Protein AF-A0A533UVE3-F1 (afdb_monomer)

pLDDT: mean 89.9, std 9.67, range [43.91, 98.69]

Sequence (357 aa):
MSWDPSTSTCTVTNLSLTLDNGDSLTVENGVALVIDTGTIDNSGTMNIPGQIHEVSSSITNEALGQMNISPSGVISFEASNLANLGKVNNQGRIDGHSASYSNSGEINIQGATATMGGEVTFTNNAGGVINIDDSGTLFNLGFVINNGIINNHALINNVTDEIDNNSGGTINNSGTIRNFHGLLNNFGTINNEFGGIIDNSGTIHNSGTINNCSGTIDNSGTIDGNPIVNTCNQDTTTTITSSLNPSVFSQLVTFTVTVTNPGGTPTGTVTFNDGGVSIGSGTLDGTGQATLSVSTLSAGTHTITAVYLGDSNFNPSTSPELSQVVLTPSQAVDRLANLAHTLGLKSSELDSAQKLL

Foldseek 3Di:
DDADPVQLEDEDEQDEAEAAAPGEDEQDASHEYEYAEYEYEFLYEYHFNHEYEYAEYEYEQAQNREYEAAQNGEYEYENYEYEYNHEYEDLHEYYYEVYEYEFQYEYEFDVYEHQQDHCYEYEDADNGEYEAPQNGEDEYHEEYEFLYEYEACAYYHAACEEYHQAQNGEYEFLYEYENHQYEYEANHEYEQFANGEYHDPHEYEHQYAYEQQNHYYHYPHYYDHDDYHDEDAAEKAKAKDWPDAAAAQQDKIKIKMAIDDPRAAFWAKKFKDWVNHTPDIFTQDRRRMTMDIDRHDDADWTWIKIWDPGDRNYHIDIYHTDTGGYHYLVRVLVVLVVVCVVVVHDPVVSVVVSVVD

Mean predicted aligned error: 9.32 Å

Secondary structure (DSSP, 8-state):
-EEETTTTEEEESSEEEEE-TT-EEE--TT-EEEE-SEEEEESSEEEESSEEEESSEEEEE-TT-EEEE-TT-EEEEES-EEEESSEEEESSEEEEES-EEEESSEEEE-SSEEEEEEEEEEEE-TT-EEEE-TT-EEEEEEEEEESSEEEESSEEEEESSEEEE-TT-EEEESSEEEEEB-EEEESSEEEE-TT-EEEESSEEEESSEEEESS-EEEESSEEEESPPB----B--EEEEEESSSSEETT--EEEEEEEEBTTB---SEEEEEETTEEEEEEE--TTSEEEEEES-PPSEEEEEEEEE---SSB--EEPPPEEEEEE-HHHHHHHHHHHHHHHT--HHHHHHHHTT-

Structure (mmCIF, N/CA/C/O backbone):
data_AF-A0A533UVE3-F1
#
_entry.id   AF-A0A533UVE3-F1
#
loop_
_atom_site.group_PDB
_atom_site.id
_atom_site.type_symbol
_atom_site.label_atom_id
_atom_site.label_alt_id
_atom_site.label_comp_id
_atom_site.label_asym_id
_atom_site.label_entity_id
_atom_site.label_seq_id
_atom_site.pdbx_PDB_ins_code
_atom_site.Cartn_x
_atom_site.Cartn_y
_atom_site.Cartn_z
_atom_site.occupancy
_atom_site.B_iso_or_equiv
_atom_site.auth_seq_id
_atom_site.auth_comp_id
_atom_site.auth_asym_id
_atom_site.auth_atom_id
_atom_site.pdbx_PDB_model_num
ATOM 1 N N . MET A 1 1 ? 34.837 3.301 -27.947 1.00 80.25 1 MET A N 1
ATOM 2 C CA . MET A 1 1 ? 34.564 4.409 -27.014 1.00 80.25 1 MET A CA 1
ATOM 3 C C . MET A 1 1 ? 35.220 5.665 -27.565 1.00 80.25 1 MET A C 1
ATOM 5 O O . MET A 1 1 ? 36.411 5.623 -27.857 1.00 80.25 1 MET A O 1
ATOM 9 N N . SER A 1 2 ? 34.451 6.731 -27.765 1.00 83.81 2 SER A N 1
ATOM 10 C CA . SER A 1 2 ? 34.919 8.047 -28.212 1.00 83.81 2 SER A CA 1
ATOM 11 C C . SER A 1 2 ? 34.457 9.115 -27.225 1.00 83.81 2 SER A C 1
ATOM 13 O O . SER A 1 2 ? 33.275 9.169 -26.901 1.00 83.81 2 SER A O 1
ATOM 15 N N . TRP A 1 3 ? 35.385 9.948 -26.754 1.00 88.50 3 TRP A N 1
ATOM 16 C CA . TRP A 1 3 ? 35.101 11.056 -25.840 1.00 88.50 3 TRP A CA 1
ATOM 17 C C . TRP A 1 3 ? 35.045 12.380 -26.602 1.00 88.50 3 TRP A C 1
ATOM 19 O O . TRP A 1 3 ? 36.012 12.735 -27.280 1.00 88.50 3 TRP A O 1
ATOM 29 N N . ASP A 1 4 ? 33.945 13.113 -26.452 1.00 87.56 4 ASP A N 1
ATOM 30 C CA . ASP A 1 4 ? 33.809 14.496 -26.896 1.00 87.56 4 ASP A CA 1
ATOM 31 C C . ASP A 1 4 ? 33.865 15.444 -25.682 1.00 87.56 4 ASP A C 1
ATOM 33 O O . ASP A 1 4 ? 32.893 15.557 -24.929 1.00 87.56 4 ASP A O 1
ATOM 37 N N . PRO A 1 5 ? 34.984 16.165 -25.479 1.00 82.44 5 PRO A N 1
ATOM 38 C CA . PRO A 1 5 ? 35.139 17.080 -24.352 1.00 82.44 5 PRO A CA 1
ATOM 39 C C . PRO A 1 5 ? 34.280 18.346 -24.468 1.00 82.44 5 PRO A C 1
ATOM 41 O O . PRO A 1 5 ? 34.130 19.050 -23.475 1.00 82.44 5 PRO A O 1
ATOM 44 N N . SER A 1 6 ? 33.750 18.675 -25.653 1.00 82.06 6 SER A N 1
ATOM 45 C CA . SER A 1 6 ? 32.908 19.866 -25.839 1.00 82.06 6 SER A CA 1
ATOM 46 C C . SER A 1 6 ? 31.482 19.663 -25.326 1.00 82.06 6 SER A C 1
ATOM 48 O O . SER A 1 6 ? 30.830 20.621 -24.912 1.00 82.06 6 SER A O 1
ATOM 50 N N . THR A 1 7 ? 31.032 18.410 -25.311 1.00 83.75 7 THR A N 1
ATOM 51 C CA . THR A 1 7 ? 29.694 17.985 -24.885 1.00 83.75 7 THR A CA 1
ATOM 52 C C . THR A 1 7 ? 29.729 17.074 -23.657 1.00 83.75 7 THR A C 1
ATOM 5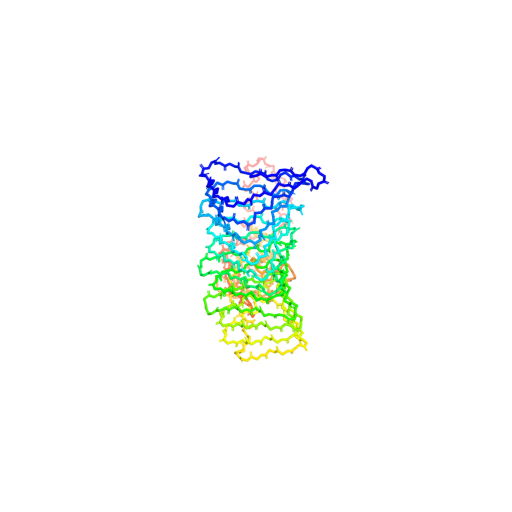4 O O . THR A 1 7 ? 28.686 16.576 -23.243 1.00 83.75 7 THR A O 1
ATOM 57 N N . SER A 1 8 ? 30.913 16.822 -23.087 1.00 86.38 8 SER A N 1
ATOM 58 C CA . SER A 1 8 ? 31.135 15.846 -22.007 1.00 86.38 8 SER A CA 1
ATOM 59 C C . SER A 1 8 ? 30.491 14.482 -22.288 1.00 86.38 8 SER A C 1
ATOM 61 O O . SER A 1 8 ? 29.963 13.821 -21.390 1.00 86.38 8 SER A O 1
ATOM 63 N N . THR A 1 9 ? 30.502 14.076 -23.559 1.00 85.06 9 THR A N 1
ATOM 64 C CA . THR A 1 9 ? 29.796 12.888 -24.034 1.00 85.06 9 THR A CA 1
ATOM 65 C C . THR A 1 9 ? 30.783 11.776 -24.345 1.00 85.06 9 THR A C 1
ATOM 67 O O . THR A 1 9 ? 31.759 11.953 -25.075 1.00 85.06 9 THR A O 1
ATOM 70 N N . CYS A 1 10 ? 30.511 10.600 -23.796 1.00 82.81 10 CYS A N 1
ATOM 71 C CA . CYS A 1 10 ? 31.213 9.369 -24.095 1.00 82.81 10 CYS A CA 1
ATOM 72 C C . CYS A 1 10 ? 30.304 8.484 -24.948 1.00 82.81 10 CYS A C 1
ATOM 74 O O . CYS A 1 10 ? 29.336 7.927 -24.438 1.00 82.81 10 CYS A O 1
ATOM 76 N N . THR A 1 11 ? 30.605 8.343 -26.238 1.00 82.44 11 THR A N 1
ATOM 77 C CA . THR A 1 11 ? 29.848 7.454 -27.129 1.00 82.44 11 THR A CA 1
ATOM 78 C C . THR A 1 11 ? 30.521 6.095 -27.216 1.00 82.44 11 THR A C 1
ATOM 80 O O . THR A 1 11 ? 31.737 5.974 -27.428 1.00 82.44 11 THR A O 1
ATOM 83 N N . VAL A 1 12 ? 29.723 5.043 -27.079 1.00 79.00 12 VAL A N 1
ATOM 84 C CA . VAL A 1 12 ? 30.167 3.667 -27.246 1.00 79.00 12 VAL A CA 1
ATOM 85 C C . VAL A 1 12 ? 29.269 2.953 -28.249 1.00 79.00 12 VAL A C 1
ATOM 87 O O . VAL A 1 12 ? 28.047 3.017 -28.178 1.00 79.00 12 VAL A O 1
ATOM 90 N N . THR A 1 13 ? 29.906 2.264 -29.190 1.00 81.31 13 THR A N 1
ATOM 91 C CA . THR A 1 13 ? 29.265 1.485 -30.254 1.00 81.31 13 THR A CA 1
ATOM 92 C C . THR A 1 13 ? 29.771 0.050 -30.146 1.00 81.31 13 THR A C 1
ATOM 94 O O . THR A 1 13 ? 30.960 -0.146 -29.868 1.00 81.31 13 THR A O 1
ATOM 97 N N . ASN A 1 14 ? 28.902 -0.938 -30.374 1.00 75.75 14 ASN A N 1
ATOM 98 C CA . ASN A 1 14 ? 29.171 -2.369 -30.186 1.00 75.75 14 ASN A CA 1
ATOM 99 C C . ASN A 1 14 ? 29.734 -2.708 -28.794 1.00 75.75 14 ASN A C 1
ATOM 101 O O . ASN A 1 14 ? 30.682 -3.487 -28.670 1.00 75.75 14 ASN A O 1
ATOM 105 N N . LEU A 1 15 ? 29.196 -2.082 -27.747 1.00 72.88 15 LEU A N 1
ATOM 106 C CA . LEU A 1 15 ? 29.622 -2.356 -26.378 1.00 72.88 15 LEU A CA 1
ATOM 107 C C . LEU A 1 15 ? 28.961 -3.641 -25.878 1.00 72.88 15 LEU A C 1
ATOM 109 O O . LEU A 1 15 ? 27.745 -3.698 -25.818 1.00 72.88 15 LEU A O 1
ATOM 113 N N . SER A 1 16 ? 29.738 -4.634 -25.458 1.00 84.50 16 SER A N 1
ATOM 114 C CA . SER A 1 16 ? 29.248 -5.679 -24.553 1.00 84.50 16 SER A CA 1
ATOM 115 C C . SER A 1 16 ? 29.968 -5.502 -23.230 1.00 84.50 16 SER A C 1
ATOM 117 O O . SER A 1 16 ? 31.165 -5.780 -23.133 1.00 84.50 16 SER A O 1
ATOM 119 N N . LEU A 1 17 ? 29.262 -4.952 -22.248 1.00 85.81 17 LEU A N 1
ATOM 120 C CA . LEU A 1 17 ? 29.780 -4.737 -20.905 1.00 85.81 17 LEU A CA 1
ATOM 121 C C . LEU A 1 17 ? 29.095 -5.704 -19.950 1.00 85.81 17 LEU A C 1
ATOM 123 O O . LEU A 1 17 ? 27.879 -5.671 -19.803 1.00 85.81 17 LEU A O 1
ATOM 127 N N . THR A 1 18 ? 29.885 -6.514 -19.260 1.00 91.94 18 THR A N 1
ATOM 128 C CA . THR A 1 18 ? 29.410 -7.307 -18.128 1.00 91.94 18 THR A CA 1
ATOM 129 C C . THR A 1 18 ? 29.956 -6.677 -16.859 1.00 91.94 18 THR A C 1
ATOM 131 O O . THR A 1 18 ? 31.162 -6.444 -16.761 1.00 91.94 18 THR A O 1
ATOM 134 N N . LEU A 1 19 ? 29.067 -6.362 -15.922 1.00 93.81 19 LEU A N 1
ATOM 135 C CA . LEU A 1 19 ? 29.430 -5.928 -14.580 1.00 93.81 19 LEU A CA 1
ATOM 136 C C . LEU A 1 19 ? 29.152 -7.092 -13.635 1.00 93.81 19 LEU A C 1
ATOM 138 O O . LEU A 1 19 ? 27.988 -7.401 -13.379 1.00 93.81 19 LEU A O 1
ATOM 142 N N . ASP A 1 20 ? 30.197 -7.759 -13.153 1.00 95.19 20 ASP A N 1
ATOM 143 C CA . ASP A 1 20 ? 30.025 -8.904 -12.266 1.00 95.19 20 ASP A CA 1
ATOM 144 C C . ASP A 1 20 ? 29.675 -8.445 -10.845 1.00 95.19 20 ASP A C 1
ATOM 146 O O . ASP A 1 20 ? 29.793 -7.275 -10.471 1.00 95.19 20 ASP A O 1
ATOM 150 N N . ASN A 1 21 ? 29.212 -9.382 -10.018 1.00 92.31 21 ASN A N 1
ATOM 151 C CA . ASN A 1 21 ? 28.881 -9.078 -8.632 1.00 92.31 21 ASN A CA 1
ATOM 152 C C . ASN A 1 21 ? 30.110 -8.536 -7.878 1.00 92.31 21 ASN A C 1
ATOM 154 O O . ASN A 1 21 ? 31.145 -9.197 -7.791 1.00 92.31 21 ASN A O 1
ATOM 158 N N . GLY A 1 22 ? 29.960 -7.348 -7.292 1.00 90.44 22 GLY A N 1
ATOM 159 C CA . GLY A 1 22 ? 31.028 -6.611 -6.616 1.00 90.44 22 GLY A CA 1
ATOM 160 C C . GLY A 1 22 ? 31.702 -5.548 -7.485 1.00 90.44 22 GLY A C 1
ATOM 161 O O . GLY A 1 22 ? 32.350 -4.658 -6.932 1.00 90.44 22 GLY A O 1
ATOM 162 N N . ASP A 1 23 ? 31.504 -5.579 -8.804 1.00 96.12 23 ASP A N 1
ATOM 163 C CA . ASP A 1 23 ? 31.977 -4.517 -9.682 1.00 96.12 23 ASP A CA 1
ATOM 164 C C . ASP A 1 23 ? 31.058 -3.288 -9.606 1.00 96.12 23 ASP A C 1
ATOM 166 O O . ASP A 1 23 ? 29.863 -3.373 -9.293 1.00 96.12 23 ASP A O 1
ATOM 170 N N . SER A 1 24 ? 31.621 -2.115 -9.912 1.00 94.56 24 SER A N 1
ATOM 171 C CA . SER A 1 24 ? 30.868 -0.866 -9.979 1.00 94.56 24 SER A CA 1
ATOM 172 C C . SER A 1 24 ? 31.193 -0.057 -11.230 1.00 94.56 24 SER A C 1
ATOM 174 O O . SER A 1 24 ? 32.358 0.154 -11.564 1.00 94.56 24 SER A O 1
ATOM 176 N N . LEU A 1 25 ? 30.144 0.451 -11.877 1.00 92.25 25 LEU A N 1
ATOM 177 C CA . LEU A 1 25 ? 30.220 1.477 -12.909 1.00 92.25 25 LEU A CA 1
ATOM 178 C C . LEU A 1 25 ? 29.590 2.769 -12.378 1.00 92.25 25 LEU A C 1
ATOM 180 O O . LEU A 1 25 ? 28.474 2.744 -11.866 1.00 92.25 25 LEU A O 1
ATOM 184 N N . THR A 1 26 ? 30.271 3.902 -12.549 1.00 94.75 26 THR A N 1
ATOM 185 C CA . THR A 1 26 ? 29.731 5.224 -12.199 1.00 94.75 26 THR A CA 1
ATOM 186 C C . THR A 1 26 ? 29.743 6.136 -13.420 1.00 94.75 26 THR A C 1
ATOM 188 O O . THR A 1 26 ? 30.803 6.382 -13.993 1.00 94.75 26 THR A O 1
ATOM 191 N N . VAL A 1 27 ? 28.578 6.669 -13.794 1.00 92.62 27 VAL A N 1
ATOM 192 C CA . VAL A 1 27 ? 28.447 7.723 -14.811 1.00 92.62 27 VAL A CA 1
ATOM 193 C C . VAL A 1 27 ? 28.411 9.064 -14.094 1.00 92.62 27 VAL A C 1
ATOM 195 O O . VAL A 1 27 ? 27.378 9.446 -13.551 1.00 92.62 27 VAL A O 1
ATOM 198 N N . GLU A 1 28 ? 29.556 9.741 -14.019 1.00 92.06 28 GLU A N 1
ATOM 199 C CA . GLU A 1 28 ? 29.724 10.950 -13.206 1.00 92.06 28 GLU A CA 1
ATOM 200 C C . GLU A 1 28 ? 28.756 12.086 -13.575 1.00 92.06 28 GLU A C 1
ATOM 202 O O . GLU A 1 28 ? 28.238 12.176 -14.687 1.00 92.06 28 GLU A O 1
ATOM 207 N N . ASN A 1 29 ? 28.512 12.988 -12.622 1.00 90.75 29 ASN A N 1
ATOM 208 C CA . ASN A 1 29 ? 27.633 14.131 -12.841 1.00 90.75 29 ASN A CA 1
ATOM 209 C C . ASN A 1 29 ? 28.137 15.007 -14.004 1.00 90.75 29 ASN A C 1
ATOM 211 O O . ASN A 1 29 ? 29.324 15.318 -14.088 1.00 90.75 29 ASN A O 1
ATOM 215 N N . GLY A 1 30 ? 27.226 15.426 -14.883 1.00 86.38 30 GLY A N 1
ATOM 216 C CA . GLY A 1 30 ? 27.555 16.199 -16.083 1.00 86.38 30 GLY A CA 1
ATOM 217 C C . GLY A 1 30 ? 28.195 15.388 -17.216 1.00 86.38 30 GLY A C 1
ATOM 218 O O . GLY A 1 30 ? 28.566 15.983 -18.226 1.00 86.38 30 GLY A O 1
ATOM 219 N N . VAL A 1 31 ? 28.315 14.064 -17.070 1.00 90.50 31 VAL A N 1
ATOM 220 C CA . VAL A 1 31 ? 28.749 13.149 -18.133 1.00 90.50 31 VAL A CA 1
ATOM 221 C C . VAL A 1 31 ? 27.538 12.460 -18.749 1.00 90.50 31 VAL A C 1
ATOM 223 O O . VAL A 1 31 ? 26.652 12.000 -18.027 1.00 90.50 31 VAL A O 1
ATOM 226 N N . ALA A 1 32 ? 27.525 12.355 -20.078 1.00 90.06 32 ALA A N 1
ATOM 227 C CA . ALA A 1 32 ? 26.578 11.523 -20.812 1.00 90.06 32 ALA A CA 1
ATOM 228 C C . ALA A 1 32 ? 27.286 10.283 -21.373 1.00 90.06 32 ALA A C 1
ATOM 230 O O . ALA A 1 32 ? 28.247 10.397 -22.136 1.00 90.06 32 ALA A O 1
ATOM 231 N N . LEU A 1 33 ? 26.812 9.095 -21.005 1.00 88.44 33 LEU A N 1
ATOM 232 C CA . LEU A 1 33 ? 27.183 7.829 -21.626 1.00 88.44 33 LEU A CA 1
ATOM 233 C C . LEU A 1 33 ? 26.148 7.499 -22.704 1.00 88.44 33 LEU A C 1
ATOM 235 O O . LEU A 1 33 ? 25.012 7.156 -22.388 1.00 88.44 33 LEU A O 1
ATOM 239 N N . VAL A 1 34 ? 26.547 7.607 -23.969 1.00 88.31 34 VAL A N 1
ATOM 240 C CA . VAL A 1 34 ? 25.697 7.269 -25.116 1.00 88.31 34 VAL A CA 1
ATOM 241 C C . VAL A 1 34 ? 26.037 5.864 -25.591 1.00 88.31 34 VAL A C 1
ATOM 243 O O . VAL A 1 34 ? 27.181 5.601 -25.976 1.00 88.31 34 VAL A O 1
ATOM 246 N N . ILE A 1 35 ? 25.049 4.975 -25.586 1.00 85.38 35 ILE A N 1
ATOM 247 C CA . ILE A 1 35 ? 25.178 3.590 -26.039 1.00 85.38 35 ILE A CA 1
ATOM 248 C C . ILE A 1 35 ? 24.395 3.457 -27.339 1.00 85.38 35 ILE A C 1
ATOM 250 O O . ILE A 1 35 ? 23.168 3.401 -27.357 1.00 85.38 35 ILE A O 1
ATOM 254 N N . ASP A 1 36 ? 25.130 3.447 -28.444 1.00 83.31 36 ASP A N 1
ATOM 255 C CA . ASP A 1 36 ? 24.542 3.423 -29.782 1.00 83.31 36 ASP A CA 1
ATOM 256 C C . ASP A 1 36 ? 24.078 2.004 -30.148 1.00 83.31 36 ASP A C 1
ATOM 258 O O . ASP A 1 36 ? 22.953 1.787 -30.578 1.00 83.31 36 ASP A O 1
ATOM 262 N N . THR A 1 37 ? 24.932 1.007 -29.895 1.00 82.62 37 THR A N 1
ATOM 263 C CA . THR A 1 37 ? 24.637 -0.420 -30.107 1.00 82.62 37 THR A CA 1
ATOM 264 C C . THR A 1 37 ? 25.350 -1.292 -29.074 1.00 82.62 37 THR A C 1
ATOM 266 O O . THR A 1 37 ? 26.481 -0.985 -28.677 1.00 82.62 37 THR A O 1
ATOM 269 N N . GLY A 1 38 ? 24.723 -2.406 -28.679 1.00 83.25 38 GLY A N 1
ATOM 270 C CA . GLY A 1 38 ? 25.318 -3.412 -27.790 1.00 83.25 38 GLY A CA 1
ATOM 271 C C . GLY A 1 38 ? 24.482 -3.754 -26.549 1.00 83.25 38 GLY A C 1
ATOM 272 O O . GLY A 1 38 ? 23.293 -3.447 -26.501 1.00 83.25 38 GLY A O 1
ATOM 273 N N . THR A 1 39 ? 25.106 -4.412 -25.567 1.00 87.88 39 THR A N 1
ATOM 274 C CA . THR A 1 39 ? 24.477 -4.896 -24.330 1.00 87.88 39 THR A CA 1
ATOM 275 C C . THR A 1 39 ? 25.247 -4.468 -23.075 1.00 87.88 39 THR A C 1
ATOM 277 O O . THR A 1 39 ? 26.482 -4.447 -23.063 1.00 87.88 39 THR A O 1
ATOM 280 N N . ILE A 1 40 ? 24.524 -4.156 -21.997 1.00 89.75 40 ILE A N 1
ATOM 281 C CA . ILE A 1 40 ? 25.080 -4.115 -20.637 1.00 89.75 40 ILE A CA 1
ATOM 282 C C . ILE A 1 40 ? 24.361 -5.161 -19.799 1.00 89.75 40 ILE A C 1
ATOM 284 O O . ILE A 1 40 ? 23.166 -5.029 -19.556 1.00 89.75 40 ILE A O 1
ATOM 288 N N . ASP A 1 41 ? 25.105 -6.141 -19.303 1.00 93.38 41 ASP A N 1
ATOM 289 C CA . ASP A 1 41 ? 24.605 -7.143 -18.368 1.00 93.38 41 ASP A CA 1
ATOM 290 C C . ASP A 1 41 ? 25.160 -6.822 -16.980 1.00 93.38 41 ASP A C 1
ATOM 292 O O . ASP A 1 41 ? 26.351 -6.977 -16.697 1.00 93.38 41 ASP A O 1
ATOM 296 N N . ASN A 1 42 ? 24.299 -6.298 -16.115 1.00 94.38 42 ASN A N 1
ATOM 297 C CA . ASN A 1 42 ? 24.671 -5.793 -14.806 1.00 94.38 42 ASN A CA 1
ATOM 298 C C . ASN A 1 42 ? 24.265 -6.760 -13.697 1.00 94.38 42 ASN A C 1
ATOM 300 O O . ASN A 1 42 ? 23.107 -6.788 -13.302 1.00 94.38 42 ASN A O 1
ATOM 304 N N . SER A 1 43 ? 25.234 -7.483 -13.144 1.00 96.31 43 SER A N 1
ATOM 305 C CA . SER A 1 43 ? 25.121 -8.214 -11.875 1.00 96.31 43 SER A CA 1
ATOM 306 C C . SER A 1 43 ? 25.802 -7.491 -10.699 1.00 96.31 43 SER A C 1
ATOM 308 O O . SER A 1 43 ? 25.774 -8.004 -9.581 1.00 96.31 43 SER A O 1
ATOM 310 N N . GLY A 1 44 ? 26.425 -6.332 -10.945 1.00 96.25 44 GLY A N 1
ATOM 311 C CA . GLY A 1 44 ? 27.106 -5.486 -9.961 1.00 96.25 44 GLY A CA 1
ATOM 312 C C . GLY A 1 44 ? 26.313 -4.219 -9.624 1.00 96.25 44 GLY A C 1
ATOM 313 O O . GLY A 1 44 ? 25.092 -4.251 -9.484 1.00 96.25 44 GLY A O 1
ATOM 314 N N . THR A 1 45 ? 26.994 -3.078 -9.459 1.00 97.12 45 THR A N 1
ATOM 315 C CA . THR A 1 45 ? 26.355 -1.784 -9.144 1.00 97.12 45 THR A CA 1
ATOM 316 C C . THR A 1 45 ? 26.608 -0.703 -10.199 1.00 97.12 45 THR A C 1
ATOM 318 O O . THR A 1 45 ? 27.739 -0.243 -10.366 1.00 97.12 45 THR A O 1
ATOM 321 N N . MET A 1 46 ? 25.545 -0.187 -10.817 1.00 95.62 46 MET A N 1
ATOM 322 C CA . MET A 1 46 ? 25.583 1.039 -11.620 1.00 95.62 46 MET A CA 1
ATOM 323 C C . MET A 1 46 ? 25.132 2.252 -10.803 1.00 95.62 46 MET A C 1
ATOM 325 O O . MET A 1 46 ? 24.011 2.289 -10.306 1.00 95.62 46 MET A O 1
ATOM 329 N N . ASN A 1 47 ? 25.981 3.273 -10.704 1.00 96.06 47 ASN A N 1
ATOM 330 C CA . ASN A 1 47 ? 25.667 4.561 -10.090 1.00 96.06 47 ASN A CA 1
ATOM 331 C C . ASN A 1 47 ? 25.567 5.637 -11.172 1.00 96.06 47 ASN A C 1
ATOM 333 O O . ASN A 1 47 ? 26.510 5.862 -11.928 1.00 96.06 47 ASN A O 1
ATOM 337 N N . ILE A 1 48 ? 24.427 6.317 -11.244 1.00 93.62 48 ILE A N 1
ATOM 338 C CA . ILE A 1 48 ? 24.081 7.193 -12.366 1.00 93.62 48 ILE A CA 1
ATOM 339 C C . ILE A 1 48 ? 23.699 8.582 -11.833 1.00 93.62 48 ILE A C 1
ATOM 341 O O . ILE A 1 48 ? 22.516 8.905 -11.713 1.00 93.62 48 ILE A O 1
ATOM 345 N N . PRO A 1 49 ? 24.682 9.408 -11.427 1.00 91.62 49 PRO A N 1
ATOM 346 C CA . PRO A 1 49 ? 24.470 10.837 -11.210 1.00 91.62 49 PRO A CA 1
ATOM 347 C C . PRO A 1 49 ? 24.462 11.670 -12.502 1.00 91.62 49 PRO A C 1
ATOM 349 O O . PRO A 1 49 ? 23.901 12.767 -12.493 1.00 91.62 49 PRO A O 1
ATOM 352 N N . GLY A 1 50 ? 25.081 11.175 -13.578 1.00 90.38 50 GLY A N 1
ATOM 353 C CA . GLY A 1 50 ? 25.043 11.743 -14.929 1.00 90.38 50 GLY A CA 1
ATOM 354 C C . GLY A 1 50 ? 23.903 11.190 -15.787 1.00 90.38 50 GLY A C 1
ATOM 355 O O . GLY A 1 50 ? 22.831 10.864 -15.285 1.00 90.38 50 GLY A O 1
ATOM 356 N N . GLN A 1 51 ? 24.126 11.082 -17.094 1.00 91.69 51 GLN A N 1
ATOM 357 C CA . GLN A 1 51 ? 23.114 10.632 -18.050 1.00 91.69 51 GLN A CA 1
ATOM 358 C C . GLN A 1 51 ? 23.539 9.348 -18.757 1.00 91.69 51 GLN A C 1
ATOM 360 O O . GLN A 1 51 ? 24.682 9.227 -19.192 1.00 91.69 51 GLN A O 1
ATOM 365 N N . ILE A 1 52 ? 22.609 8.414 -18.921 1.00 89.38 52 ILE A N 1
ATOM 366 C CA . ILE A 1 52 ? 22.722 7.307 -19.869 1.00 89.38 52 ILE A CA 1
ATOM 367 C C . ILE A 1 52 ? 21.690 7.549 -20.969 1.00 89.38 52 ILE A C 1
ATOM 369 O O . ILE A 1 52 ? 20.514 7.787 -20.688 1.00 89.38 52 ILE A O 1
ATOM 373 N N . HIS A 1 53 ? 22.137 7.524 -22.218 1.00 87.56 53 HIS A N 1
ATOM 374 C CA . HIS A 1 53 ? 21.273 7.633 -23.384 1.00 87.56 53 HIS A CA 1
ATOM 375 C C . HIS A 1 53 ? 21.494 6.427 -24.292 1.00 87.56 53 HIS A C 1
ATOM 377 O O . HIS A 1 53 ? 22.591 6.216 -24.808 1.00 87.56 53 HIS A O 1
ATOM 383 N N . GLU A 1 54 ? 20.454 5.628 -24.453 1.00 82.00 54 GLU A N 1
ATOM 384 C CA . GLU A 1 54 ? 20.442 4.426 -25.275 1.00 82.00 54 GLU A CA 1
ATOM 385 C C . GLU A 1 54 ? 19.708 4.673 -26.582 1.00 82.00 54 GLU A C 1
ATOM 387 O O . GLU A 1 54 ? 18.641 5.283 -26.576 1.00 82.00 54 GLU A O 1
ATOM 392 N N . VAL A 1 55 ? 20.264 4.174 -27.686 1.00 77.38 55 VAL A N 1
ATOM 393 C CA . VAL A 1 55 ? 19.720 4.411 -29.035 1.00 77.38 55 VAL A CA 1
ATOM 394 C C . VAL A 1 55 ? 19.274 3.120 -29.722 1.00 77.38 55 VAL A C 1
ATOM 396 O O . VAL A 1 55 ? 18.240 3.073 -30.380 1.00 77.38 55 VAL A O 1
ATOM 399 N N . SER A 1 56 ? 20.061 2.052 -29.643 1.00 79.69 56 SER A N 1
ATOM 400 C CA . SER A 1 56 ? 19.710 0.725 -30.172 1.00 79.69 56 SER A CA 1
ATOM 401 C C . SER A 1 56 ? 20.461 -0.355 -29.394 1.00 79.69 56 SER A C 1
ATOM 403 O O . SER A 1 56 ? 21.225 -1.156 -29.945 1.00 79.69 56 SER A O 1
ATOM 405 N N . SER A 1 57 ? 20.273 -0.343 -28.078 1.00 80.50 57 SER A N 1
ATOM 406 C CA . SER A 1 57 ? 20.963 -1.202 -27.116 1.00 80.50 57 SER A CA 1
ATOM 407 C C . SER A 1 57 ? 19.995 -1.948 -26.200 1.00 80.50 57 SER A C 1
ATOM 409 O O . SER A 1 57 ? 18.770 -1.821 -26.290 1.00 80.50 57 SER A O 1
ATOM 411 N N . SER A 1 58 ? 20.553 -2.786 -25.330 1.00 86.44 58 SER A N 1
ATOM 412 C CA . SER A 1 58 ? 19.810 -3.342 -24.207 1.00 86.44 58 SER A CA 1
ATOM 413 C C . SER A 1 58 ? 20.620 -3.302 -22.923 1.00 86.44 58 SER A C 1
ATOM 415 O O . SER A 1 58 ? 21.771 -3.747 -22.898 1.00 86.44 58 SER A O 1
ATOM 417 N N . ILE A 1 59 ? 19.989 -2.865 -21.840 1.00 89.12 59 ILE A N 1
ATOM 418 C CA . ILE A 1 59 ? 20.506 -3.063 -20.490 1.00 89.12 59 ILE A CA 1
ATOM 419 C C . ILE A 1 59 ? 19.685 -4.156 -19.815 1.00 89.12 59 ILE A C 1
ATOM 421 O O . ILE A 1 59 ? 18.456 -4.094 -19.752 1.00 89.12 59 ILE A O 1
ATOM 425 N N . THR A 1 60 ? 20.385 -5.136 -19.263 1.00 93.25 60 THR A N 1
ATOM 426 C CA . THR A 1 60 ? 19.827 -6.127 -18.355 1.00 93.25 60 THR A CA 1
ATOM 427 C C . THR A 1 60 ? 20.396 -5.863 -16.971 1.00 93.25 60 THR A C 1
ATOM 429 O O . THR A 1 60 ? 21.586 -6.045 -16.728 1.00 93.25 60 THR A O 1
ATOM 432 N N . ASN A 1 61 ? 19.558 -5.419 -16.038 1.00 95.31 61 ASN A N 1
ATOM 433 C CA . ASN A 1 61 ? 19.900 -5.424 -14.623 1.00 95.31 61 ASN A CA 1
ATOM 434 C C . ASN A 1 61 ? 19.549 -6.797 -14.053 1.00 95.31 61 ASN A C 1
ATOM 436 O O . ASN A 1 61 ? 18.392 -7.064 -13.735 1.00 95.31 61 ASN A O 1
ATOM 440 N N . GLU A 1 62 ? 20.541 -7.673 -13.978 1.00 96.69 62 GLU A N 1
ATOM 441 C CA . GLU A 1 62 ? 20.396 -9.057 -13.540 1.00 96.69 62 GLU A CA 1
ATOM 442 C C . GLU A 1 62 ? 19.922 -9.149 -12.087 1.00 96.69 62 GLU A C 1
ATOM 444 O O . GLU A 1 62 ? 19.917 -8.167 -11.351 1.00 96.69 62 GLU A O 1
ATOM 449 N N . ALA A 1 63 ? 19.538 -10.345 -11.636 1.00 95.88 63 ALA A N 1
ATOM 450 C CA . ALA A 1 63 ? 18.914 -10.546 -10.321 1.00 95.88 63 ALA A CA 1
ATOM 451 C C . ALA A 1 63 ? 19.733 -10.014 -9.122 1.00 95.88 63 ALA A C 1
ATOM 453 O O . ALA A 1 63 ? 19.156 -9.636 -8.104 1.00 95.88 63 ALA A O 1
ATOM 454 N N . LEU A 1 64 ? 21.067 -9.989 -9.227 1.00 95.31 64 LEU A N 1
ATOM 455 C CA . LEU A 1 64 ? 21.965 -9.412 -8.212 1.00 95.31 64 LEU A CA 1
ATOM 456 C C . LEU A 1 64 ? 22.350 -7.955 -8.501 1.00 95.31 64 LEU A C 1
ATOM 458 O O . LEU A 1 64 ? 22.944 -7.294 -7.652 1.00 95.31 64 LEU A O 1
ATOM 462 N N . GLY A 1 65 ? 22.018 -7.472 -9.695 1.00 96.56 65 GLY A N 1
ATOM 463 C CA . GLY A 1 65 ? 22.334 -6.145 -10.171 1.00 96.56 65 GLY A CA 1
ATOM 464 C C . GLY A 1 65 ? 21.566 -5.061 -9.431 1.00 96.56 65 GLY A C 1
ATOM 465 O O . GLY A 1 65 ? 20.370 -5.174 -9.134 1.00 96.56 65 GLY A O 1
ATOM 466 N N . GLN A 1 66 ? 22.265 -3.964 -9.174 1.00 97.06 66 GLN A N 1
ATOM 467 C CA . GLN A 1 66 ? 21.695 -2.757 -8.607 1.00 97.06 66 GLN A CA 1
ATOM 468 C C . GLN A 1 66 ? 21.960 -1.561 -9.523 1.00 97.06 66 GLN A C 1
ATOM 470 O O . GLN A 1 66 ? 23.103 -1.298 -9.897 1.00 97.06 66 GLN A O 1
ATOM 475 N N . MET A 1 67 ? 20.916 -0.795 -9.837 1.00 95.38 67 MET A N 1
ATOM 476 C CA . MET A 1 67 ? 21.034 0.510 -10.492 1.00 95.38 67 MET A CA 1
ATOM 477 C C . MET A 1 67 ? 20.579 1.616 -9.544 1.00 95.38 67 MET A C 1
ATOM 479 O O . MET A 1 67 ? 19.467 1.576 -9.024 1.00 95.38 67 MET A O 1
A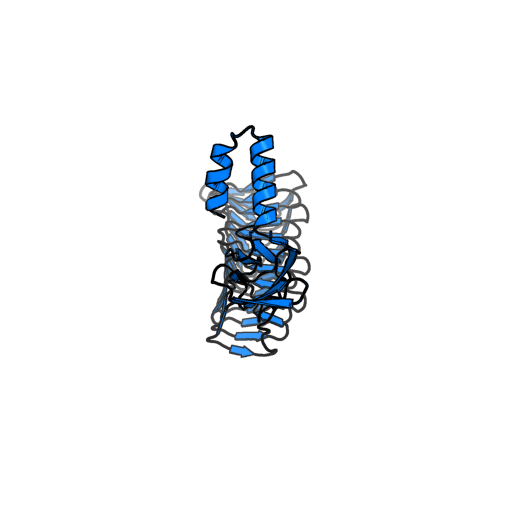TOM 483 N N . ASN A 1 68 ? 21.427 2.616 -9.328 1.00 94.62 68 ASN A N 1
ATOM 484 C CA . ASN A 1 68 ? 21.169 3.761 -8.462 1.00 94.62 68 ASN A CA 1
ATOM 485 C C . ASN A 1 68 ? 21.177 5.040 -9.299 1.00 94.62 68 ASN A C 1
ATOM 487 O O . ASN A 1 68 ? 22.238 5.547 -9.665 1.00 94.62 68 ASN A O 1
ATOM 491 N N . ILE A 1 69 ? 19.997 5.576 -9.585 1.00 92.44 69 ILE A N 1
ATOM 492 C CA . ILE A 1 69 ? 19.831 6.810 -10.353 1.00 92.44 69 ILE A CA 1
ATOM 493 C C . ILE A 1 69 ? 19.691 7.939 -9.345 1.00 92.44 69 ILE A C 1
ATOM 495 O O . ILE A 1 69 ? 18.758 7.948 -8.545 1.00 92.44 69 ILE A O 1
ATOM 499 N N . SER A 1 70 ? 20.646 8.865 -9.342 1.00 91.31 70 SER A N 1
ATOM 500 C CA . SER A 1 70 ? 20.629 9.994 -8.401 1.00 91.31 70 SER A CA 1
ATOM 501 C C . SER A 1 70 ? 19.583 11.038 -8.823 1.00 91.31 70 SER A C 1
ATOM 503 O O . SER A 1 70 ? 19.105 10.969 -9.950 1.00 91.31 70 SER A O 1
ATOM 505 N N . PRO A 1 71 ? 19.271 12.057 -8.001 1.00 88.75 71 PRO A N 1
ATOM 506 C CA . PRO A 1 71 ? 18.292 13.088 -8.366 1.00 88.75 71 PRO A CA 1
ATOM 507 C C . PRO A 1 71 ? 18.558 13.833 -9.686 1.00 88.75 71 PRO A C 1
ATOM 509 O O . PRO A 1 71 ? 17.623 14.218 -10.378 1.00 88.75 71 PRO A O 1
ATOM 512 N N . SER A 1 72 ? 19.828 14.032 -10.058 1.00 87.88 72 SER A N 1
ATOM 513 C CA . SER A 1 72 ? 20.231 14.600 -11.358 1.00 87.88 72 SER A CA 1
ATOM 514 C C . SER A 1 72 ? 20.354 13.562 -12.474 1.00 87.88 72 SER A C 1
ATOM 516 O O . SER A 1 72 ? 20.570 13.924 -13.630 1.00 87.88 72 SER A O 1
ATOM 518 N N . GLY A 1 73 ? 20.281 12.284 -12.110 1.00 88.81 73 GLY A N 1
ATOM 519 C CA . GLY A 1 73 ? 20.498 11.157 -12.990 1.00 88.81 73 GLY A CA 1
ATOM 520 C C . GLY A 1 73 ? 19.361 11.001 -13.984 1.00 88.81 73 GLY A C 1
ATOM 521 O O . GLY A 1 73 ? 18.188 11.094 -13.616 1.00 88.81 73 GLY A O 1
ATOM 522 N N . VAL A 1 74 ? 19.707 10.732 -15.237 1.00 88.69 74 VAL A N 1
ATOM 523 C CA . VAL A 1 74 ? 18.723 10.431 -16.280 1.00 88.69 74 VAL A CA 1
ATOM 524 C C . VAL A 1 74 ? 19.144 9.164 -16.997 1.00 88.69 74 VAL A C 1
ATOM 526 O O . VAL A 1 74 ? 20.284 9.063 -17.444 1.00 88.69 74 VAL A O 1
ATOM 529 N N . ILE A 1 75 ? 18.225 8.218 -17.140 1.00 87.56 75 ILE A N 1
ATOM 530 C CA . ILE A 1 75 ? 18.347 7.167 -18.145 1.00 87.56 75 ILE A CA 1
ATOM 531 C C . ILE A 1 75 ? 17.282 7.423 -19.200 1.00 87.56 75 ILE A C 1
ATOM 533 O O . ILE A 1 75 ? 16.110 7.576 -18.868 1.00 87.56 75 ILE A O 1
ATOM 537 N N . SER A 1 76 ? 17.697 7.502 -20.456 1.00 85.81 76 SER A N 1
ATOM 538 C CA . SER A 1 76 ? 16.807 7.695 -21.595 1.00 85.81 76 SER A CA 1
ATOM 539 C C . SER A 1 76 ? 17.041 6.602 -22.625 1.00 85.81 76 SER A C 1
ATOM 541 O O . SER A 1 76 ? 18.190 6.242 -22.871 1.00 85.81 76 SER A O 1
ATOM 543 N N . PHE A 1 77 ? 15.968 6.091 -23.222 1.00 81.19 77 PHE A N 1
ATOM 544 C CA . PHE A 1 77 ? 16.044 5.030 -24.226 1.00 81.19 77 PHE A CA 1
ATOM 545 C C . PHE A 1 77 ? 15.255 5.406 -25.473 1.00 81.19 77 PHE A C 1
ATOM 547 O O . PHE A 1 77 ? 14.091 5.791 -25.374 1.00 81.19 77 PHE A O 1
ATOM 554 N N . GLU A 1 78 ? 15.855 5.212 -26.638 1.00 81.94 78 GLU A N 1
ATOM 555 C CA . GLU A 1 78 ? 15.209 5.240 -27.946 1.00 81.94 78 GLU A CA 1
ATOM 556 C C . GLU A 1 78 ? 15.273 3.825 -28.526 1.00 81.94 78 GLU A C 1
ATOM 558 O O . GLU A 1 78 ? 16.331 3.209 -28.472 1.00 81.94 78 GLU A O 1
ATOM 563 N N . ALA A 1 79 ? 14.157 3.260 -29.005 1.00 73.69 79 ALA A N 1
ATOM 564 C CA . ALA A 1 79 ? 14.117 1.955 -29.697 1.00 73.69 79 ALA A CA 1
ATOM 565 C C . ALA A 1 79 ? 14.878 0.786 -29.009 1.00 73.69 79 ALA A C 1
ATOM 567 O O . ALA A 1 79 ? 15.326 -0.153 -29.671 1.00 73.69 79 ALA A O 1
ATOM 568 N N . SER A 1 80 ? 15.022 0.844 -27.682 1.00 75.12 80 SER A N 1
ATOM 569 C CA . SER A 1 80 ? 15.892 -0.018 -26.869 1.00 75.12 80 SER A CA 1
ATOM 570 C C . SER A 1 80 ? 15.096 -0.732 -25.772 1.00 75.12 80 SER A C 1
ATOM 572 O O . SER A 1 80 ? 13.932 -0.403 -25.519 1.00 75.12 80 SER A O 1
ATOM 574 N N . ASN A 1 81 ? 15.712 -1.727 -25.125 1.00 81.81 81 ASN A N 1
ATOM 575 C CA . ASN A 1 81 ? 15.067 -2.526 -24.080 1.00 81.81 81 ASN A CA 1
ATOM 576 C C . ASN A 1 81 ? 15.817 -2.427 -22.751 1.00 81.81 81 ASN A C 1
ATOM 578 O O . ASN A 1 81 ? 17.006 -2.739 -22.692 1.00 81.81 81 ASN A O 1
ATOM 582 N N . LEU A 1 82 ? 15.099 -2.098 -21.675 1.00 87.00 82 LEU A N 1
ATOM 583 C CA . LEU A 1 82 ? 15.607 -2.235 -20.311 1.00 87.00 82 LEU A CA 1
ATOM 584 C C . LEU A 1 82 ? 14.854 -3.355 -19.591 1.00 87.00 82 LEU A C 1
ATOM 586 O O . LEU A 1 82 ? 13.646 -3.267 -19.366 1.00 87.00 82 LEU A O 1
ATOM 590 N N . ALA A 1 83 ? 15.582 -4.403 -19.215 1.00 92.44 83 ALA A N 1
ATOM 591 C CA . ALA A 1 83 ? 15.075 -5.495 -18.398 1.00 92.44 83 ALA A CA 1
ATOM 592 C C . ALA A 1 83 ? 15.641 -5.396 -16.978 1.00 92.44 83 ALA A C 1
ATOM 594 O O . ALA A 1 83 ? 16.853 -5.421 -16.781 1.00 92.44 83 ALA A O 1
ATOM 595 N N . ASN A 1 84 ? 14.769 -5.315 -15.976 1.00 94.56 84 ASN A N 1
ATOM 596 C CA . ASN A 1 84 ? 15.148 -5.345 -14.571 1.00 94.56 84 ASN A CA 1
ATOM 597 C C . ASN A 1 84 ? 14.714 -6.655 -13.911 1.00 94.56 84 ASN A C 1
ATOM 599 O O . ASN A 1 84 ? 13.525 -6.897 -13.735 1.00 94.56 84 ASN A O 1
ATOM 603 N N . LEU A 1 85 ? 15.677 -7.470 -13.497 1.00 96.50 85 LEU A N 1
ATOM 604 C CA . LEU A 1 85 ? 15.491 -8.637 -12.636 1.00 96.50 85 LEU A CA 1
ATOM 605 C C . LEU A 1 85 ? 15.982 -8.368 -11.205 1.00 96.50 85 LEU A C 1
ATOM 607 O O . LEU A 1 85 ? 15.538 -9.040 -10.278 1.00 96.50 85 LEU A O 1
ATOM 611 N N . GLY A 1 86 ? 16.901 -7.413 -11.035 1.00 96.19 86 GLY A N 1
ATOM 612 C CA . GLY A 1 86 ? 17.454 -6.995 -9.749 1.00 96.19 86 GLY A CA 1
ATOM 613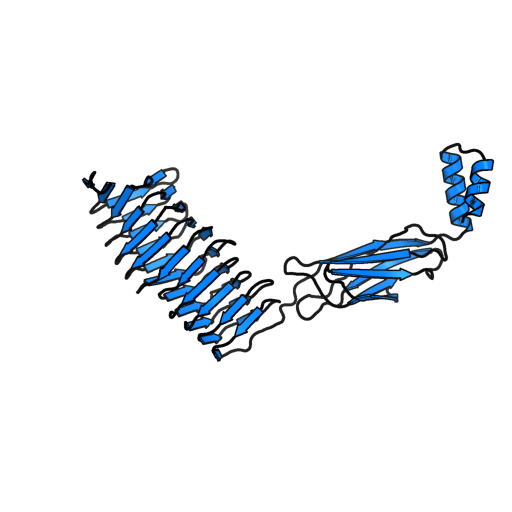 C C . GLY A 1 86 ? 16.735 -5.790 -9.147 1.00 96.19 86 GLY A C 1
ATOM 614 O O . GLY A 1 86 ? 15.505 -5.708 -9.140 1.00 96.19 86 GLY A O 1
ATOM 615 N N . LYS A 1 87 ? 17.511 -4.838 -8.618 1.00 96.44 87 LYS A N 1
ATOM 616 C CA . LYS A 1 87 ? 16.996 -3.653 -7.918 1.00 96.44 87 LYS A CA 1
ATOM 617 C C . LYS A 1 87 ? 17.323 -2.353 -8.651 1.00 96.44 87 LYS A C 1
ATOM 619 O O . LYS A 1 87 ? 18.483 -2.080 -8.952 1.00 96.44 87 LYS A O 1
ATOM 624 N N . VAL A 1 88 ? 16.324 -1.498 -8.846 1.00 94.69 88 VAL A N 1
ATOM 625 C CA . VAL A 1 88 ? 16.495 -0.122 -9.337 1.00 94.69 88 VAL A CA 1
ATOM 626 C C . VAL A 1 88 ? 16.049 0.853 -8.261 1.00 94.69 88 VAL A C 1
ATOM 628 O O . VAL A 1 88 ? 14.893 0.856 -7.858 1.00 94.69 88 VAL A O 1
ATOM 631 N N . ASN A 1 89 ? 16.954 1.712 -7.807 1.00 93.31 89 ASN A N 1
ATOM 632 C CA . ASN A 1 89 ? 16.633 2.834 -6.934 1.00 93.31 89 ASN A CA 1
ATOM 633 C C . ASN A 1 89 ? 16.656 4.104 -7.777 1.00 93.31 89 ASN A C 1
ATOM 635 O O . ASN A 1 89 ? 17.725 4.618 -8.115 1.00 93.31 89 ASN A O 1
ATOM 639 N N . ASN A 1 90 ? 15.475 4.584 -8.143 1.00 90.81 90 ASN A N 1
ATOM 640 C CA . ASN A 1 90 ? 15.308 5.762 -8.967 1.00 90.81 90 ASN A CA 1
ATOM 641 C C . ASN A 1 90 ? 15.003 6.991 -8.108 1.00 90.81 90 ASN A C 1
ATOM 643 O O . ASN A 1 90 ? 13.908 7.103 -7.556 1.00 90.81 90 ASN A O 1
ATOM 647 N N . GLN A 1 91 ? 15.957 7.922 -8.045 1.00 89.62 91 GLN A N 1
ATOM 648 C CA . GLN A 1 91 ? 15.754 9.272 -7.511 1.00 89.62 91 GLN A CA 1
ATOM 649 C C . GLN A 1 91 ? 15.688 10.353 -8.596 1.00 89.62 91 GLN A C 1
ATOM 651 O O . GLN A 1 91 ? 15.318 11.487 -8.307 1.00 89.62 91 GLN A O 1
ATOM 656 N N . GLY A 1 92 ? 16.046 10.010 -9.834 1.00 86.19 92 GLY A N 1
ATOM 657 C CA . GLY A 1 92 ? 16.107 10.930 -10.965 1.00 86.19 92 GLY A CA 1
ATOM 658 C C . GLY A 1 92 ? 14.984 10.692 -11.965 1.00 86.19 92 GLY A C 1
ATOM 659 O O . GLY A 1 92 ? 13.800 10.719 -11.619 1.00 86.19 92 GLY A O 1
ATOM 660 N N . ARG A 1 93 ? 15.353 10.475 -13.228 1.00 86.12 93 ARG A N 1
ATOM 661 C CA . ARG A 1 93 ? 14.398 10.255 -14.314 1.00 86.12 93 ARG A CA 1
ATOM 662 C C . ARG A 1 93 ? 14.765 9.029 -15.145 1.00 86.12 93 ARG A C 1
ATOM 664 O O . ARG A 1 93 ? 15.928 8.803 -15.466 1.00 86.12 93 ARG A O 1
ATOM 671 N N . ILE A 1 94 ? 13.748 8.254 -15.496 1.00 85.38 94 ILE A N 1
ATOM 672 C CA . ILE A 1 94 ? 13.818 7.167 -16.473 1.00 85.38 94 ILE A CA 1
ATOM 673 C C . ILE A 1 94 ? 12.823 7.555 -17.562 1.00 85.38 94 ILE A C 1
ATOM 675 O O . ILE A 1 94 ? 11.643 7.659 -17.242 1.00 85.38 94 ILE A O 1
ATOM 679 N N . ASP A 1 95 ? 13.296 7.802 -18.783 1.00 80.81 95 ASP A N 1
ATOM 680 C CA . ASP A 1 95 ? 12.492 8.218 -19.936 1.00 80.81 95 ASP A CA 1
ATOM 681 C C . ASP A 1 95 ? 12.612 7.196 -21.063 1.00 80.81 95 ASP A C 1
ATOM 683 O O . ASP A 1 95 ? 13.706 6.721 -21.358 1.00 80.81 95 ASP A O 1
ATOM 687 N N . GLY A 1 96 ? 11.521 6.909 -21.763 1.00 72.75 96 GLY A N 1
ATOM 688 C CA . GLY A 1 96 ? 11.565 6.082 -22.964 1.00 72.75 96 GLY A CA 1
ATOM 689 C C . GLY A 1 96 ? 10.904 6.769 -24.154 1.00 72.75 96 GLY A C 1
ATOM 690 O O . GLY A 1 96 ? 9.912 7.478 -24.002 1.00 72.75 96 GLY A O 1
ATOM 691 N N . HIS A 1 97 ? 11.406 6.483 -25.350 1.00 74.44 97 HIS A N 1
ATOM 692 C CA . HIS A 1 97 ? 10.786 6.817 -26.624 1.00 74.44 97 HIS A CA 1
ATOM 693 C C . HIS A 1 97 ? 10.808 5.588 -27.544 1.00 74.44 97 HIS A C 1
ATOM 695 O O . HIS A 1 97 ? 11.875 5.079 -27.883 1.00 74.44 97 HIS A O 1
ATOM 701 N N . SER A 1 98 ? 9.635 5.087 -27.949 1.00 73.12 98 SER A N 1
ATOM 702 C CA . SER A 1 98 ? 9.512 3.873 -28.782 1.00 73.12 98 SER A CA 1
ATOM 703 C C . SER A 1 98 ? 10.273 2.652 -28.226 1.00 73.12 98 SER A C 1
ATOM 705 O O . SER A 1 98 ? 10.851 1.871 -28.977 1.00 73.12 98 SER A O 1
ATOM 707 N N . ALA A 1 99 ? 10.332 2.521 -26.901 1.00 75.75 99 ALA A N 1
ATOM 708 C CA . ALA A 1 99 ? 11.133 1.543 -26.166 1.00 75.75 99 ALA A CA 1
ATOM 709 C C . ALA A 1 99 ? 10.239 0.588 -25.358 1.00 75.75 99 ALA A C 1
ATOM 711 O O . ALA A 1 99 ? 9.053 0.862 -25.151 1.00 75.75 99 ALA A O 1
ATOM 712 N N . SER A 1 100 ? 10.810 -0.515 -24.863 1.00 82.44 100 SER A N 1
ATOM 713 C CA . SER A 1 100 ? 10.132 -1.375 -23.887 1.00 82.44 100 SER A CA 1
ATOM 714 C C . SER A 1 100 ? 10.925 -1.471 -22.588 1.00 82.44 100 SER A C 1
ATOM 716 O O . SER A 1 100 ? 12.141 -1.670 -22.582 1.00 82.44 100 SER A O 1
ATOM 718 N N . TYR A 1 101 ? 10.223 -1.314 -21.470 1.00 87.88 101 TYR A N 1
ATOM 719 C CA . TYR A 1 101 ? 10.787 -1.523 -20.144 1.00 87.88 101 TYR A CA 1
ATOM 720 C C . TYR A 1 101 ? 10.069 -2.700 -19.499 1.00 87.88 101 TYR A C 1
ATOM 722 O O . TYR A 1 101 ? 8.839 -2.732 -19.448 1.00 87.88 101 TYR A O 1
ATOM 730 N N . SER A 1 102 ? 10.830 -3.646 -18.959 1.00 91.56 102 SER A N 1
ATOM 731 C CA . SER A 1 102 ? 10.293 -4.829 -18.298 1.00 91.56 102 SER A CA 1
ATOM 732 C C . SER A 1 102 ? 10.862 -4.977 -16.890 1.00 91.56 102 SER A C 1
ATOM 734 O O . SER A 1 102 ? 12.075 -5.057 -16.715 1.00 91.56 102 SER A O 1
ATOM 736 N N . ASN A 1 103 ? 9.994 -5.036 -15.883 1.00 94.25 103 ASN A N 1
ATOM 737 C CA . ASN A 1 103 ? 10.359 -5.262 -14.490 1.00 94.25 103 ASN A CA 1
ATOM 738 C C . ASN A 1 103 ? 9.916 -6.648 -14.019 1.00 94.25 103 ASN A C 1
ATOM 740 O O . ASN A 1 103 ? 8.725 -6.913 -13.938 1.00 94.25 103 ASN A O 1
ATOM 744 N N . SER A 1 104 ? 10.854 -7.497 -13.628 1.00 96.00 104 SER A N 1
ATOM 745 C CA . SER A 1 104 ? 10.617 -8.723 -12.853 1.00 96.00 104 SER A CA 1
ATOM 746 C C . SER A 1 104 ? 11.248 -8.667 -11.457 1.00 96.00 104 SER A C 1
ATOM 748 O O . SER A 1 104 ? 11.050 -9.591 -10.674 1.00 96.00 104 SER A O 1
ATOM 750 N N . GLY A 1 105 ? 12.026 -7.621 -11.166 1.00 95.94 105 GLY A N 1
ATOM 751 C CA . GLY A 1 105 ? 12.664 -7.374 -9.876 1.00 95.94 105 GLY A CA 1
ATOM 752 C C . GLY A 1 105 ? 11.958 -6.278 -9.075 1.00 95.94 105 GLY A C 1
ATOM 753 O O . GLY A 1 105 ? 10.732 -6.181 -9.063 1.00 95.94 105 GLY A O 1
ATOM 754 N N . GLU A 1 106 ? 12.739 -5.432 -8.410 1.00 96.56 106 GLU A N 1
ATOM 755 C CA . GLU A 1 106 ? 12.249 -4.346 -7.555 1.00 96.56 106 GLU A CA 1
ATOM 756 C C . GLU A 1 106 ? 12.635 -2.973 -8.120 1.00 96.56 106 GLU A C 1
ATOM 758 O O . GLU A 1 106 ? 13.795 -2.739 -8.469 1.00 96.56 106 GLU A O 1
ATOM 763 N N . ILE A 1 107 ? 11.682 -2.041 -8.158 1.00 93.38 107 ILE A N 1
ATOM 764 C CA . ILE A 1 107 ? 11.918 -0.632 -8.491 1.00 93.38 107 ILE A CA 1
ATOM 765 C C . ILE A 1 107 ? 11.426 0.232 -7.336 1.00 93.38 107 ILE A C 1
ATOM 767 O O . ILE A 1 107 ? 10.254 0.174 -6.980 1.00 93.38 107 ILE A O 1
ATOM 771 N N . ASN A 1 108 ? 12.297 1.078 -6.798 1.00 93.19 108 ASN A N 1
ATOM 772 C CA . ASN A 1 108 ? 11.954 2.083 -5.797 1.00 93.19 108 ASN A CA 1
A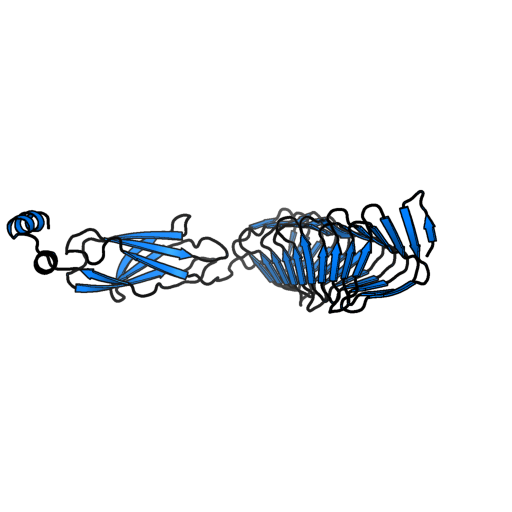TOM 773 C C . ASN A 1 108 ? 12.035 3.471 -6.424 1.00 93.19 108 ASN A C 1
ATOM 775 O O . ASN A 1 108 ? 13.078 3.839 -6.965 1.00 93.19 108 ASN A O 1
ATOM 779 N N . ILE A 1 109 ? 10.953 4.240 -6.349 1.00 90.44 109 ILE A N 1
ATOM 780 C CA . ILE A 1 109 ? 10.834 5.586 -6.911 1.00 90.44 109 ILE A CA 1
ATOM 781 C C . ILE A 1 109 ? 10.736 6.572 -5.740 1.00 90.44 109 ILE A C 1
ATOM 783 O O . ILE A 1 109 ? 9.726 6.608 -5.041 1.00 90.44 109 ILE A O 1
ATOM 787 N N . GLN A 1 110 ? 11.787 7.371 -5.525 1.00 86.25 110 GLN A N 1
ATOM 788 C CA . GLN A 1 110 ? 11.959 8.245 -4.351 1.00 86.25 110 GLN A CA 1
ATOM 789 C C . GLN A 1 110 ? 12.357 9.663 -4.747 1.00 86.25 110 GLN A C 1
ATOM 791 O O . GLN A 1 110 ? 13.427 9.848 -5.309 1.00 86.25 110 GLN A O 1
ATOM 796 N N . GLY A 1 111 ? 11.554 10.686 -4.437 1.00 69.81 111 GLY A N 1
ATOM 797 C CA . GLY A 1 111 ? 11.885 12.081 -4.787 1.00 69.81 111 GLY A CA 1
ATOM 798 C C . GLY A 1 111 ? 12.083 12.318 -6.291 1.00 69.81 111 GLY A C 1
ATOM 799 O O . GLY A 1 111 ? 12.656 13.327 -6.696 1.00 69.81 111 GLY A O 1
ATOM 800 N N . ALA A 1 112 ? 11.617 11.364 -7.093 1.00 62.00 112 ALA A N 1
ATOM 801 C CA . ALA A 1 112 ? 11.890 11.184 -8.505 1.00 62.00 112 ALA A CA 1
ATOM 802 C C . ALA A 1 112 ? 10.584 11.250 -9.283 1.00 62.00 112 ALA A C 1
ATOM 804 O O . ALA A 1 112 ? 9.540 10.808 -8.797 1.00 62.00 112 ALA A O 1
ATOM 805 N N . THR A 1 113 ? 10.658 11.677 -10.539 1.00 62.47 113 THR A N 1
ATOM 806 C CA . THR A 1 113 ? 9.604 11.354 -11.504 1.00 62.47 113 THR A CA 1
ATOM 807 C C . THR A 1 113 ? 10.111 10.204 -12.361 1.00 62.47 113 THR A C 1
ATOM 809 O O . THR A 1 113 ? 10.979 10.396 -13.211 1.00 62.47 113 THR A O 1
ATOM 812 N N . ALA A 1 114 ? 9.571 9.002 -12.167 1.00 57.59 114 ALA A N 1
ATOM 813 C CA . ALA A 1 114 ? 9.648 7.990 -13.211 1.00 57.59 114 ALA A CA 1
ATOM 814 C C . ALA A 1 114 ? 8.667 8.427 -14.306 1.00 57.59 114 ALA A C 1
ATOM 816 O O . ALA A 1 114 ? 7.453 8.277 -14.155 1.00 57.59 114 ALA A O 1
ATOM 817 N N . THR A 1 115 ? 9.184 9.056 -15.363 1.00 59.47 115 THR A N 1
ATOM 818 C CA . THR A 1 115 ? 8.364 9.471 -16.506 1.00 59.47 115 THR A CA 1
ATOM 819 C C . THR A 1 115 ? 8.283 8.299 -17.461 1.00 59.47 115 THR A C 1
ATOM 821 O O . THR A 1 115 ? 9.107 8.121 -18.350 1.00 59.47 115 THR A O 1
ATOM 824 N N . MET A 1 116 ? 7.297 7.449 -17.237 1.00 58.66 116 MET A N 1
ATOM 825 C CA . MET A 1 116 ? 7.125 6.241 -18.023 1.00 58.66 116 MET A CA 1
ATOM 826 C C . MET A 1 116 ? 6.116 6.562 -19.119 1.00 58.66 116 MET A C 1
ATOM 828 O O . MET A 1 116 ? 4.917 6.415 -18.923 1.00 58.66 116 MET A O 1
ATOM 832 N N . GLY A 1 117 ? 6.576 7.073 -20.261 1.00 43.91 117 GLY A N 1
ATOM 833 C CA . GLY A 1 117 ? 5.698 7.202 -21.422 1.00 43.91 117 GLY A CA 1
ATOM 834 C C . GLY A 1 117 ? 6.120 8.211 -22.489 1.00 43.91 117 GLY A C 1
ATOM 835 O O . GLY A 1 117 ? 7.116 8.919 -22.361 1.00 43.91 117 GLY A O 1
ATOM 836 N N . GLY A 1 118 ? 5.331 8.213 -23.560 1.00 53.25 118 GLY A N 1
ATOM 837 C CA . GLY A 1 118 ? 5.694 8.237 -24.976 1.00 53.25 118 GLY A CA 1
ATOM 838 C C . GLY A 1 118 ? 5.044 7.008 -25.648 1.00 53.25 118 GLY A C 1
ATOM 839 O O . GLY A 1 118 ? 4.275 6.305 -25.000 1.00 53.25 118 GLY A O 1
ATOM 840 N N . GLU A 1 119 ? 5.378 6.661 -26.897 1.00 62.62 119 GLU A N 1
ATOM 841 C CA . GLU A 1 119 ? 5.017 5.360 -27.522 1.00 62.62 119 GLU A CA 1
ATOM 842 C C . GLU A 1 119 ? 5.718 4.153 -26.831 1.00 62.62 119 GLU A C 1
ATOM 844 O O . GLU A 1 119 ? 6.326 3.305 -27.478 1.00 62.62 119 GLU A O 1
ATOM 849 N N . VAL A 1 120 ? 5.723 4.100 -25.498 1.00 72.88 120 VAL A N 1
ATOM 850 C CA . VAL A 1 120 ? 6.497 3.179 -24.661 1.00 72.88 120 VAL A CA 1
ATOM 851 C C . VAL A 1 120 ? 5.567 2.305 -23.849 1.00 72.88 120 VAL A C 1
ATOM 853 O O . VAL A 1 120 ? 4.615 2.784 -23.232 1.00 72.88 120 VAL A O 1
ATOM 856 N N . THR A 1 121 ? 5.892 1.017 -23.815 1.00 84.62 121 THR A N 1
ATOM 857 C CA . THR A 1 121 ? 5.239 0.049 -22.939 1.00 84.62 121 THR A CA 1
ATOM 858 C C . THR A 1 121 ? 6.140 -0.236 -21.748 1.00 84.62 121 THR A C 1
ATOM 860 O O . THR A 1 121 ? 7.224 -0.810 -21.886 1.00 84.62 121 THR A O 1
ATOM 863 N N . PHE A 1 122 ? 5.674 0.141 -20.564 1.00 88.62 122 PHE A N 1
ATOM 864 C CA . PHE A 1 122 ? 6.257 -0.279 -19.304 1.00 88.62 122 PHE A CA 1
ATOM 865 C C . PHE A 1 122 ? 5.487 -1.482 -18.770 1.00 88.62 122 PHE A C 1
ATOM 867 O O . PHE A 1 122 ? 4.288 -1.404 -18.524 1.00 88.62 122 PHE A O 1
ATOM 874 N N . THR A 1 123 ? 6.175 -2.600 -18.567 1.00 92.69 123 THR A N 1
ATOM 875 C CA . THR A 1 123 ? 5.572 -3.826 -18.044 1.00 92.69 123 THR A CA 1
ATOM 876 C C . THR A 1 123 ? 6.171 -4.175 -16.691 1.00 92.69 123 THR A C 1
ATOM 878 O O . THR A 1 123 ? 7.353 -4.493 -16.598 1.00 92.69 123 THR A O 1
ATOM 881 N N . ASN A 1 124 ? 5.345 -4.196 -15.649 1.00 95.12 124 ASN A N 1
ATOM 882 C CA . ASN A 1 124 ? 5.645 -4.885 -14.403 1.00 95.12 124 ASN A CA 1
ATOM 883 C C . ASN A 1 124 ? 5.187 -6.341 -14.531 1.00 95.12 124 ASN A C 1
ATOM 885 O O . ASN A 1 124 ? 3.990 -6.629 -14.554 1.00 95.12 124 ASN A O 1
ATOM 889 N N . ASN A 1 125 ? 6.125 -7.265 -14.685 1.00 96.62 125 ASN A N 1
ATOM 890 C CA . ASN A 1 125 ? 5.850 -8.688 -14.822 1.00 96.62 125 ASN A CA 1
ATOM 891 C C . ASN A 1 125 ? 5.365 -9.292 -13.502 1.00 96.62 125 ASN A C 1
ATOM 893 O O . ASN A 1 125 ? 5.503 -8.716 -12.423 1.00 96.62 125 ASN A O 1
ATOM 897 N N . ALA A 1 126 ? 4.838 -10.512 -13.586 1.00 95.56 126 ALA A N 1
ATOM 898 C CA . ALA A 1 126 ? 4.542 -11.303 -12.402 1.00 95.56 126 ALA A CA 1
ATOM 899 C C . ALA A 1 126 ? 5.814 -11.495 -11.553 1.00 95.56 126 ALA A C 1
ATOM 901 O O . ALA A 1 126 ? 6.860 -11.881 -12.072 1.00 95.56 126 ALA A O 1
ATOM 902 N N . GLY A 1 127 ? 5.712 -11.220 -10.252 1.00 92.31 127 GLY A N 1
ATOM 903 C CA . GLY A 1 127 ? 6.846 -11.217 -9.320 1.00 92.31 127 GLY A CA 1
ATOM 904 C C . GLY A 1 127 ? 7.592 -9.882 -9.226 1.00 92.31 127 GLY A C 1
ATOM 905 O O . GLY A 1 127 ? 8.307 -9.676 -8.249 1.00 92.31 127 GLY A O 1
ATOM 906 N N . GLY A 1 128 ? 7.374 -8.964 -10.173 1.00 96.88 128 GLY A N 1
ATOM 907 C CA . GLY A 1 128 ? 7.907 -7.609 -10.114 1.00 96.88 128 GLY A CA 1
ATOM 908 C C . GLY A 1 128 ? 7.198 -6.750 -9.065 1.00 96.88 128 GLY A C 1
ATOM 909 O O . GLY A 1 128 ? 5.977 -6.835 -8.883 1.00 96.88 128 GLY A O 1
ATOM 910 N N . VAL A 1 129 ? 7.969 -5.909 -8.379 1.00 97.44 129 VAL A N 1
ATOM 911 C CA . VAL A 1 129 ? 7.490 -4.975 -7.355 1.00 97.44 129 VAL A CA 1
ATOM 912 C C . VAL A 1 129 ? 7.926 -3.556 -7.699 1.00 97.44 129 VAL A C 1
ATOM 914 O O . VAL A 1 129 ? 9.093 -3.313 -8.006 1.00 97.44 129 VAL A O 1
ATOM 917 N N . ILE A 1 130 ? 6.991 -2.614 -7.616 1.00 95.25 130 ILE A N 1
ATOM 918 C CA . ILE A 1 130 ? 7.249 -1.182 -7.776 1.00 95.25 130 ILE A CA 1
ATOM 919 C C . ILE A 1 130 ? 6.786 -0.475 -6.514 1.00 95.25 130 ILE A C 1
ATOM 921 O O . ILE A 1 130 ? 5.614 -0.559 -6.163 1.00 95.25 130 ILE A O 1
ATOM 925 N N . ASN A 1 131 ? 7.689 0.242 -5.861 1.00 95.44 131 ASN A N 1
ATOM 926 C CA . ASN A 1 131 ? 7.400 1.059 -4.692 1.00 95.44 131 ASN A CA 1
ATOM 927 C C . ASN A 1 131 ? 7.531 2.534 -5.076 1.00 95.44 131 ASN A C 1
ATOM 929 O O . ASN A 1 131 ? 8.583 2.969 -5.548 1.00 95.44 131 ASN A O 1
ATOM 933 N N . ILE A 1 132 ? 6.455 3.294 -4.899 1.00 94.19 132 ILE A N 1
ATOM 934 C CA . ILE A 1 132 ? 6.415 4.743 -5.099 1.00 94.19 132 ILE A CA 1
ATOM 935 C C . ILE A 1 132 ? 6.298 5.365 -3.710 1.00 94.19 132 ILE A C 1
ATOM 937 O O . ILE A 1 132 ? 5.207 5.408 -3.142 1.00 94.19 132 ILE A O 1
ATOM 941 N N . ASP A 1 133 ? 7.425 5.812 -3.166 1.00 89.50 133 ASP A N 1
ATOM 942 C CA . ASP A 1 133 ? 7.500 6.381 -1.816 1.00 89.50 133 ASP A CA 1
ATOM 943 C C . ASP A 1 133 ? 6.893 7.796 -1.785 1.00 89.50 133 ASP A C 1
ATOM 945 O O . ASP A 1 133 ? 6.687 8.383 -2.842 1.00 89.50 133 ASP A O 1
ATOM 949 N N . ASP A 1 134 ? 6.667 8.382 -0.599 1.00 81.31 134 ASP A N 1
ATOM 950 C CA . ASP A 1 134 ? 5.884 9.618 -0.328 1.00 81.31 134 ASP A CA 1
ATOM 951 C C . ASP A 1 134 ? 6.211 10.881 -1.167 1.00 81.31 134 ASP A C 1
ATOM 953 O O . ASP A 1 134 ? 5.483 11.872 -1.130 1.00 81.31 134 ASP A O 1
ATOM 957 N N . SER A 1 135 ? 7.298 10.872 -1.938 1.00 83.44 135 SER A N 1
ATOM 958 C CA . SER A 1 135 ? 7.717 11.964 -2.835 1.00 83.44 135 SER A CA 1
ATOM 959 C C . SER A 1 135 ? 7.948 11.533 -4.289 1.00 83.44 135 SER A C 1
ATOM 961 O O . SER A 1 135 ? 8.354 12.347 -5.117 1.00 83.44 135 SER A O 1
ATOM 963 N N . GLY A 1 136 ? 7.740 10.254 -4.601 1.00 86.88 136 GLY A N 1
ATOM 964 C CA . GLY A 1 136 ? 7.870 9.693 -5.936 1.00 86.88 136 GLY A CA 1
ATOM 965 C C . GLY A 1 136 ? 6.649 9.976 -6.808 1.00 86.88 136 GLY A C 1
ATOM 966 O O . GLY A 1 136 ? 5.547 10.255 -6.336 1.00 86.88 136 GLY A O 1
ATOM 967 N N . THR A 1 137 ? 6.833 9.901 -8.120 1.00 89.44 137 THR A N 1
ATOM 968 C CA . THR A 1 137 ? 5.724 9.917 -9.074 1.00 89.44 137 THR A CA 1
ATOM 969 C C . THR A 1 137 ? 5.971 8.899 -10.172 1.00 89.44 137 THR A C 1
ATOM 971 O O . THR A 1 137 ? 7.021 8.924 -10.816 1.00 89.44 137 THR A O 1
ATOM 974 N N . LEU A 1 138 ? 4.983 8.037 -10.408 1.00 89.56 138 LEU A N 1
ATOM 975 C CA . LEU A 1 138 ? 4.863 7.272 -11.641 1.00 89.56 138 LEU A CA 1
ATOM 976 C C . LEU A 1 138 ? 3.993 8.080 -12.602 1.00 89.56 138 LEU A C 1
ATOM 978 O O . LEU A 1 138 ? 2.779 8.167 -12.426 1.00 89.56 138 LEU A O 1
ATOM 982 N N . PHE A 1 139 ? 4.617 8.711 -13.589 1.00 86.94 139 PHE A N 1
ATOM 983 C CA . PHE A 1 139 ? 3.915 9.525 -14.571 1.00 86.94 139 PHE A CA 1
ATOM 984 C C . PHE A 1 139 ? 3.726 8.699 -15.844 1.00 86.94 139 PHE A C 1
ATOM 986 O O . PHE A 1 139 ? 4.712 8.425 -16.526 1.00 86.94 139 PHE A O 1
ATOM 993 N N . ASN A 1 140 ? 2.487 8.302 -16.147 1.00 85.81 140 ASN A N 1
ATOM 994 C CA . ASN A 1 140 ? 2.168 7.572 -17.371 1.00 85.81 140 ASN A CA 1
ATOM 995 C C . ASN A 1 140 ? 1.884 8.547 -18.522 1.00 85.81 140 ASN A C 1
ATOM 997 O O . ASN A 1 140 ? 1.014 9.410 -18.399 1.00 85.81 140 ASN A O 1
ATOM 1001 N N . LEU A 1 141 ? 2.627 8.378 -19.615 1.00 77.62 141 LEU A N 1
ATOM 1002 C CA . LEU A 1 141 ? 2.451 9.063 -20.908 1.00 77.62 141 LEU A CA 1
ATOM 1003 C C . LEU A 1 141 ? 2.325 8.052 -22.072 1.00 77.62 141 LEU A C 1
ATOM 1005 O O . LEU A 1 141 ? 2.605 8.394 -23.218 1.00 77.62 141 LEU A O 1
ATOM 1009 N N . GLY A 1 142 ? 2.067 6.774 -21.771 1.00 83.69 142 GLY A N 1
ATOM 1010 C CA . GLY A 1 142 ? 2.026 5.676 -22.739 1.00 83.69 142 GLY A CA 1
ATOM 1011 C C . GLY A 1 142 ? 1.242 4.475 -22.207 1.00 83.69 142 GLY A C 1
ATOM 1012 O O . GLY A 1 142 ? 0.101 4.602 -21.784 1.00 83.69 142 GLY A O 1
ATOM 1013 N N . PHE A 1 143 ? 1.834 3.282 -22.198 1.00 87.56 143 PHE A N 1
ATOM 1014 C CA . PHE A 1 143 ? 1.147 2.084 -21.698 1.00 87.56 143 PHE A CA 1
ATOM 1015 C C . PHE A 1 143 ? 1.854 1.524 -20.468 1.00 87.56 143 PHE A C 1
ATOM 1017 O O . PHE A 1 143 ? 3.023 1.140 -20.544 1.00 87.56 143 PHE A O 1
ATOM 1024 N N . VAL A 1 144 ? 1.138 1.418 -19.348 1.00 91.38 144 VAL A N 1
ATOM 1025 C CA . VAL A 1 144 ? 1.615 0.720 -18.145 1.00 91.38 144 VAL A CA 1
ATOM 1026 C C . VAL A 1 144 ? 0.842 -0.578 -17.990 1.00 91.38 144 VAL A C 1
ATOM 1028 O O . VAL A 1 144 ? -0.360 -0.565 -17.765 1.00 91.38 144 VAL A O 1
ATOM 1031 N N . ILE A 1 145 ? 1.543 -1.705 -18.046 1.00 93.88 145 ILE A N 1
ATOM 1032 C CA . ILE A 1 145 ? 0.974 -3.035 -17.839 1.00 93.88 145 ILE A CA 1
ATOM 1033 C C . ILE A 1 145 ? 1.475 -3.568 -16.502 1.00 93.88 145 ILE A C 1
ATOM 1035 O O . ILE A 1 145 ? 2.668 -3.811 -16.324 1.00 93.88 145 ILE A O 1
ATOM 1039 N N . ASN A 1 146 ? 0.567 -3.804 -15.563 1.00 97.25 146 ASN A N 1
ATOM 1040 C CA . ASN A 1 146 ? 0.868 -4.389 -14.268 1.00 97.25 146 ASN A CA 1
ATOM 1041 C C . ASN A 1 146 ? 0.350 -5.825 -14.159 1.00 97.25 146 ASN A C 1
ATOM 1043 O O . ASN A 1 146 ? -0.851 -6.071 -14.116 1.00 97.25 146 ASN A O 1
ATOM 1047 N N . ASN A 1 147 ? 1.277 -6.770 -14.040 1.00 97.75 147 ASN A N 1
ATOM 1048 C CA . ASN A 1 147 ? 1.030 -8.171 -13.691 1.00 97.75 147 ASN A CA 1
ATOM 1049 C C . ASN A 1 147 ? 1.613 -8.538 -12.313 1.00 97.75 147 ASN A C 1
ATOM 1051 O O . ASN A 1 147 ? 1.477 -9.684 -11.890 1.00 97.75 147 ASN A O 1
ATOM 1055 N N . GLY A 1 148 ? 2.309 -7.601 -11.662 1.00 97.75 148 GLY A N 1
ATOM 1056 C CA . GLY A 1 148 ? 2.967 -7.766 -10.368 1.00 97.75 148 GLY A CA 1
ATOM 1057 C C . GLY A 1 148 ? 2.332 -6.883 -9.295 1.00 97.75 148 GLY A C 1
ATOM 1058 O O . GLY A 1 148 ? 1.115 -6.705 -9.262 1.00 97.75 148 GLY A O 1
ATOM 1059 N N . ILE A 1 149 ? 3.154 -6.325 -8.408 1.00 98.31 149 ILE A N 1
ATOM 1060 C CA . ILE A 1 149 ? 2.701 -5.450 -7.319 1.00 98.31 149 ILE A CA 1
ATOM 1061 C C . ILE A 1 149 ? 3.180 -4.018 -7.563 1.00 98.31 149 ILE A C 1
ATOM 1063 O O . ILE A 1 149 ? 4.361 -3.794 -7.823 1.00 98.31 149 ILE A O 1
ATOM 1067 N N . ILE A 1 150 ? 2.273 -3.052 -7.424 1.00 97.56 150 ILE A N 1
ATOM 1068 C CA . ILE A 1 150 ? 2.593 -1.626 -7.330 1.00 97.56 150 ILE A CA 1
ATOM 1069 C C . ILE A 1 150 ? 2.115 -1.121 -5.969 1.00 97.56 150 ILE A C 1
ATOM 1071 O O . ILE A 1 150 ? 0.923 -1.166 -5.683 1.00 97.56 150 ILE A O 1
ATOM 1075 N N . ASN A 1 151 ? 3.033 -0.629 -5.144 1.00 96.69 151 ASN A N 1
ATOM 1076 C CA . ASN A 1 151 ? 2.749 0.038 -3.879 1.00 96.69 151 ASN A CA 1
ATOM 1077 C C . ASN A 1 151 ? 2.879 1.548 -4.091 1.00 96.69 151 ASN A C 1
ATOM 1079 O O . ASN A 1 151 ? 3.980 2.068 -4.269 1.00 96.69 151 ASN A O 1
ATOM 1083 N N . ASN A 1 152 ? 1.749 2.248 -4.119 1.00 96.38 152 ASN A N 1
ATOM 1084 C CA . ASN A 1 152 ? 1.680 3.688 -4.302 1.00 96.38 152 ASN A CA 1
ATOM 1085 C C . ASN A 1 152 ? 1.413 4.400 -2.978 1.00 96.38 152 ASN A C 1
ATOM 1087 O O . ASN A 1 152 ? 0.276 4.423 -2.503 1.00 96.38 152 ASN A O 1
ATOM 1091 N N . HIS A 1 153 ? 2.445 5.040 -2.434 1.00 94.19 153 HIS A N 1
ATOM 1092 C CA . HIS A 1 153 ? 2.341 5.913 -1.266 1.00 94.19 153 HIS A CA 1
ATOM 1093 C C . HIS A 1 153 ? 2.313 7.406 -1.637 1.00 94.19 153 HIS A C 1
ATOM 1095 O O . HIS A 1 153 ? 1.925 8.229 -0.813 1.00 94.19 153 HIS A O 1
ATOM 1101 N N . ALA A 1 154 ? 2.631 7.766 -2.889 1.00 94.56 154 ALA A N 1
ATOM 1102 C CA . ALA A 1 154 ? 2.609 9.149 -3.371 1.00 94.56 154 ALA A CA 1
ATOM 1103 C C . ALA A 1 154 ? 1.675 9.362 -4.561 1.00 94.56 154 ALA A C 1
ATOM 1105 O O . ALA A 1 154 ? 0.500 9.657 -4.357 1.00 94.56 154 ALA A O 1
ATOM 1106 N N . LEU A 1 155 ? 2.173 9.279 -5.798 1.00 94.56 155 LEU A N 1
ATOM 1107 C CA . LEU A 1 155 ? 1.389 9.615 -6.981 1.00 94.56 155 LEU A CA 1
ATOM 1108 C C . LEU A 1 155 ? 1.621 8.643 -8.142 1.00 94.56 155 LEU A C 1
ATOM 1110 O O . LEU A 1 155 ? 2.720 8.549 -8.686 1.00 94.56 155 LEU A O 1
ATOM 1114 N N . ILE A 1 156 ? 0.535 8.028 -8.605 1.00 94.75 156 ILE A N 1
ATOM 1115 C CA . ILE A 1 156 ? 0.407 7.494 -9.961 1.00 94.75 156 ILE A CA 1
ATOM 1116 C C . ILE A 1 156 ? -0.403 8.511 -10.755 1.00 94.75 156 ILE A C 1
ATOM 1118 O O . ILE A 1 156 ? -1.528 8.840 -10.381 1.00 94.75 156 ILE A O 1
ATOM 1122 N N . ASN A 1 157 ? 0.161 9.029 -11.840 1.00 92.19 157 ASN A N 1
ATOM 1123 C CA . ASN A 1 157 ? -0.479 10.034 -12.673 1.00 92.19 157 ASN A CA 1
ATOM 1124 C C . ASN A 1 157 ? -0.689 9.486 -14.083 1.00 92.19 157 ASN A C 1
ATOM 1126 O O . ASN A 1 157 ? 0.227 9.524 -14.901 1.00 92.19 157 ASN A O 1
ATOM 1130 N N . ASN A 1 158 ? -1.891 8.983 -14.350 1.00 90.94 158 ASN A N 1
ATOM 1131 C CA . ASN A 1 158 ? -2.321 8.572 -15.676 1.00 90.94 158 ASN A CA 1
ATOM 1132 C C . ASN A 1 158 ? -2.955 9.750 -16.412 1.00 90.94 158 ASN A C 1
ATOM 1134 O O . ASN A 1 158 ? -4.084 10.142 -16.1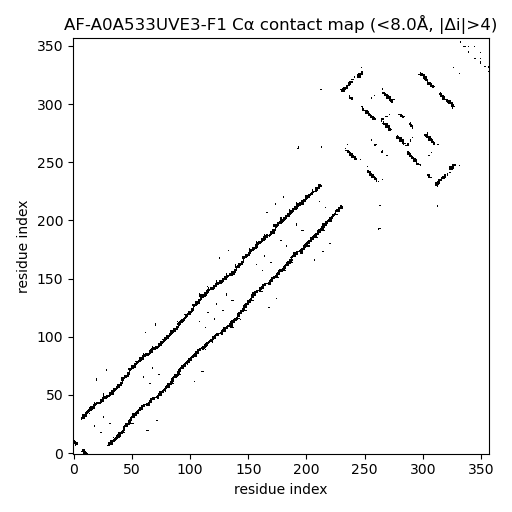02 1.00 90.94 158 ASN A O 1
ATOM 1138 N N . VAL A 1 159 ? -2.226 10.338 -17.358 1.00 84.31 159 VAL A N 1
ATOM 1139 C CA . VAL A 1 159 ? -2.699 11.486 -18.136 1.00 84.31 159 VAL A CA 1
ATOM 1140 C C . VAL A 1 159 ? -2.896 11.027 -19.571 1.00 84.31 159 VAL A C 1
ATOM 1142 O O . VAL A 1 159 ? -1.929 10.644 -20.205 1.00 84.31 159 VAL A O 1
ATOM 1145 N N . THR A 1 160 ? -4.134 11.072 -20.073 1.00 75.50 160 THR A N 1
ATOM 1146 C CA . THR A 1 160 ? -4.519 10.757 -21.473 1.00 75.50 160 THR A CA 1
ATOM 1147 C C . THR A 1 160 ? -4.255 9.340 -21.998 1.00 75.50 160 THR A C 1
ATOM 1149 O O . THR A 1 160 ? -4.665 9.039 -23.116 1.00 75.50 160 THR A O 1
ATOM 1152 N N . ASP A 1 161 ? -3.659 8.472 -21.188 1.00 86.94 161 ASP A N 1
ATOM 1153 C CA . ASP A 1 161 ? -3.079 7.199 -21.612 1.00 86.94 161 ASP A CA 1
ATOM 1154 C C . ASP A 1 161 ? -3.632 5.998 -20.819 1.00 86.94 161 ASP A C 1
ATOM 1156 O O . ASP A 1 161 ? -4.604 6.137 -20.068 1.00 86.94 161 ASP A O 1
ATOM 1160 N N . GLU A 1 162 ? -3.075 4.798 -21.020 1.00 92.62 162 GLU A N 1
ATOM 1161 C CA . GLU A 1 162 ? -3.650 3.538 -20.531 1.00 92.62 162 GLU A CA 1
ATOM 1162 C C . GLU A 1 162 ? -2.802 2.873 -19.437 1.00 92.62 162 GLU A C 1
ATOM 1164 O O . GLU A 1 162 ? -1.593 2.664 -19.582 1.00 92.62 162 GLU A O 1
ATOM 1169 N N . ILE A 1 163 ? -3.462 2.515 -18.332 1.00 94.94 163 ILE A N 1
ATOM 1170 C CA . ILE A 1 163 ? -2.929 1.617 -17.306 1.00 94.94 163 ILE A CA 1
ATOM 1171 C C . ILE A 1 163 ? -3.773 0.343 -17.290 1.00 94.94 163 ILE A C 1
ATOM 1173 O O . ILE A 1 163 ? -4.963 0.383 -16.977 1.00 94.94 163 ILE A O 1
ATOM 1177 N N . ASP A 1 164 ? -3.122 -0.790 -17.520 1.00 96.31 164 ASP A N 1
ATOM 1178 C CA . ASP A 1 164 ? -3.695 -2.125 -17.420 1.00 96.31 164 ASP A CA 1
ATOM 1179 C C . ASP A 1 164 ? -3.218 -2.809 -16.143 1.00 96.31 164 ASP A C 1
ATOM 1181 O O . ASP A 1 164 ? -2.090 -3.296 -16.054 1.00 96.31 164 ASP A O 1
ATOM 1185 N N . ASN A 1 165 ? -4.088 -2.901 -15.141 1.00 97.88 165 ASN A N 1
ATOM 1186 C CA . ASN A 1 165 ? -3.876 -3.791 -14.006 1.00 97.88 165 ASN A CA 1
ATOM 1187 C C . ASN A 1 165 ? -4.453 -5.169 -14.338 1.00 97.88 165 ASN A C 1
ATOM 1189 O O . ASN A 1 165 ? -5.635 -5.436 -14.106 1.00 97.88 165 ASN A O 1
ATOM 1193 N N . ASN A 1 166 ? -3.626 -6.036 -14.915 1.00 98.06 166 ASN A N 1
ATOM 1194 C CA . ASN A 1 166 ? -4.032 -7.363 -15.368 1.00 98.06 166 ASN A CA 1
ATOM 1195 C C . ASN A 1 166 ? -4.470 -8.261 -14.205 1.00 98.06 166 ASN A C 1
ATOM 1197 O O . ASN A 1 166 ? -4.254 -7.952 -13.040 1.00 98.06 166 ASN A O 1
ATOM 1201 N N . SER A 1 167 ? -5.057 -9.421 -14.507 1.00 96.75 167 SER A N 1
ATOM 1202 C CA . SER A 1 167 ? -5.653 -10.313 -13.496 1.00 96.75 167 SER A CA 1
ATOM 1203 C C . SER A 1 167 ? -4.690 -10.801 -12.404 1.00 96.75 167 SER A C 1
ATOM 1205 O O . SER A 1 167 ? -5.139 -11.168 -11.324 1.00 96.75 167 SER A O 1
ATOM 1207 N N . GLY A 1 168 ? -3.382 -10.847 -12.681 1.00 92.31 168 GLY A N 1
ATOM 1208 C CA . GLY A 1 168 ? -2.344 -11.154 -11.684 1.00 92.31 168 GLY A CA 1
ATOM 1209 C C . GLY A 1 168 ? -1.798 -9.925 -10.947 1.00 92.31 168 GLY A C 1
ATOM 1210 O O . GLY A 1 168 ? -1.061 -10.074 -9.977 1.00 92.31 168 GLY A O 1
ATOM 1211 N N . GLY A 1 169 ? -2.154 -8.727 -11.410 1.00 97.94 169 GLY A N 1
ATOM 1212 C CA . GLY A 1 169 ? -1.691 -7.450 -10.900 1.00 97.94 169 GLY A CA 1
ATOM 1213 C C . GLY A 1 169 ? -2.418 -7.010 -9.632 1.00 97.94 169 GLY A C 1
ATOM 1214 O O . GLY A 1 169 ? -3.631 -7.184 -9.470 1.00 97.94 169 GLY A O 1
ATOM 1215 N N . THR A 1 170 ? -1.656 -6.414 -8.720 1.00 98.31 170 THR A N 1
ATOM 1216 C CA . THR A 1 170 ? -2.162 -5.724 -7.534 1.00 98.31 170 THR A CA 1
ATOM 1217 C C . THR A 1 170 ? -1.614 -4.303 -7.490 1.00 98.31 170 THR A C 1
ATOM 1219 O O . THR A 1 170 ? -0.408 -4.104 -7.629 1.00 98.31 170 THR A O 1
ATOM 1222 N N . ILE A 1 171 ? -2.490 -3.324 -7.266 1.00 97.94 171 ILE A N 1
ATOM 1223 C CA . ILE A 1 171 ? -2.108 -1.944 -6.951 1.00 97.94 171 ILE A CA 1
ATOM 1224 C C . ILE A 1 171 ? -2.583 -1.644 -5.530 1.00 97.94 171 ILE A C 1
ATOM 1226 O O . ILE A 1 171 ? -3.786 -1.580 -5.287 1.00 97.94 171 ILE A O 1
ATOM 1230 N N . ASN A 1 172 ? -1.650 -1.461 -4.601 1.00 95.88 172 ASN A N 1
ATOM 1231 C CA . ASN A 1 172 ? -1.926 -0.998 -3.244 1.00 95.88 172 ASN A CA 1
ATOM 1232 C C . ASN A 1 172 ? -1.729 0.514 -3.212 1.00 95.88 172 ASN A C 1
ATOM 1234 O O . ASN A 1 172 ? -0.638 1.002 -3.492 1.00 95.88 172 ASN A O 1
ATOM 1238 N N . ASN A 1 173 ? -2.783 1.262 -2.920 1.00 96.19 173 ASN A N 1
ATOM 1239 C CA . ASN A 1 173 ? -2.798 2.712 -2.980 1.00 96.19 173 ASN A CA 1
ATOM 1240 C C . ASN A 1 173 ? -3.106 3.310 -1.610 1.00 96.19 173 ASN A C 1
ATOM 1242 O O . ASN A 1 173 ? -4.253 3.286 -1.178 1.00 96.19 173 ASN A O 1
ATOM 1246 N N . SER A 1 174 ? -2.103 3.913 -0.977 1.00 93.31 174 SER A N 1
ATOM 1247 C CA . SER A 1 174 ? -2.285 4.832 0.154 1.00 93.31 174 SER A CA 1
ATOM 1248 C C . SER A 1 174 ? -1.981 6.291 -0.223 1.00 93.31 174 SER A C 1
ATOM 1250 O O . SER A 1 174 ? -2.188 7.186 0.590 1.00 93.31 174 SER A O 1
ATOM 1252 N N . GLY A 1 175 ? -1.462 6.525 -1.433 1.00 95.06 175 GLY A N 1
ATOM 1253 C CA . GLY A 1 175 ? -1.264 7.840 -2.039 1.00 95.06 175 GLY A CA 1
ATOM 1254 C C . GLY A 1 175 ? -2.420 8.227 -2.965 1.00 95.06 175 GLY A C 1
ATOM 1255 O O . GLY A 1 175 ? -3.586 7.964 -2.696 1.00 95.06 175 GLY A O 1
ATOM 1256 N N . THR A 1 176 ? -2.113 8.860 -4.093 1.00 96.50 176 THR A N 1
ATOM 1257 C CA . THR A 1 176 ? -3.088 9.258 -5.115 1.00 96.50 176 THR A CA 1
ATOM 1258 C C . THR A 1 176 ? -2.882 8.471 -6.405 1.00 96.50 176 THR A C 1
ATOM 1260 O O . THR A 1 176 ? -1.793 8.493 -6.977 1.00 96.50 176 THR A O 1
ATOM 1263 N N . ILE A 1 177 ? -3.936 7.836 -6.910 1.00 97.25 177 ILE A N 1
ATOM 1264 C CA . ILE A 1 177 ? -4.051 7.441 -8.315 1.00 97.25 177 ILE A CA 1
ATOM 1265 C C . ILE A 1 177 ? -4.880 8.517 -9.001 1.00 97.25 177 ILE A C 1
ATOM 1267 O O . ILE A 1 177 ? -6.072 8.647 -8.732 1.00 97.25 177 ILE A O 1
ATOM 1271 N N . ARG A 1 178 ? -4.260 9.286 -9.893 1.00 96.38 178 ARG A N 1
ATOM 1272 C CA . ARG A 1 178 ? -4.960 10.244 -10.747 1.00 96.38 178 ARG A CA 1
ATOM 1273 C C . ARG A 1 178 ? -5.153 9.639 -12.128 1.00 96.38 178 ARG A C 1
ATOM 1275 O O . ARG A 1 178 ? -4.173 9.396 -12.824 1.00 96.38 178 ARG A O 1
ATOM 1282 N N . ASN A 1 179 ? -6.402 9.444 -12.530 1.00 95.44 179 ASN A N 1
ATOM 1283 C CA . ASN A 1 179 ? -6.784 9.045 -13.879 1.00 95.44 179 ASN A CA 1
ATOM 1284 C C . ASN A 1 179 ? -7.422 10.235 -14.602 1.00 95.44 179 ASN A C 1
ATOM 1286 O O . ASN A 1 179 ? -8.646 10.397 -14.626 1.00 95.44 179 ASN A O 1
ATOM 1290 N N . PHE A 1 180 ? -6.576 11.110 -15.148 1.00 91.75 180 PHE A N 1
ATOM 1291 C CA . PHE A 1 180 ? -6.992 12.370 -15.750 1.00 91.75 180 PHE A CA 1
ATOM 1292 C C . PHE A 1 180 ? -7.179 12.221 -17.260 1.00 91.75 180 PHE A C 1
ATOM 1294 O O . PHE A 1 180 ? -6.213 12.242 -18.025 1.00 91.75 180 PHE A O 1
ATOM 1301 N N . HIS A 1 181 ? -8.433 12.039 -17.685 1.00 86.56 181 HIS A N 1
ATOM 1302 C CA . HIS A 1 181 ? -8.819 11.725 -19.071 1.00 86.56 181 HIS A CA 1
ATOM 1303 C C . HIS A 1 181 ? -8.164 10.458 -19.665 1.00 86.56 181 HIS A C 1
ATOM 1305 O O . HIS A 1 181 ? -8.279 10.231 -20.867 1.00 86.56 181 HIS A O 1
ATOM 1311 N N . GLY A 1 182 ? -7.481 9.651 -18.849 1.00 88.44 182 GLY A N 1
ATOM 1312 C CA . GLY A 1 182 ? -6.897 8.373 -19.245 1.00 88.44 182 GLY A CA 1
ATOM 1313 C C . GLY A 1 182 ? -7.874 7.204 -19.119 1.00 88.44 182 GLY A C 1
ATOM 1314 O O . GLY A 1 182 ? -9.033 7.360 -18.704 1.00 88.44 182 GLY A O 1
ATOM 1315 N N . LEU A 1 183 ? -7.374 6.022 -19.464 1.00 94.50 183 LEU A N 1
ATOM 1316 C CA . LEU A 1 183 ? -8.039 4.740 -19.289 1.00 94.50 183 LEU A CA 1
ATOM 1317 C C . LEU A 1 183 ? -7.305 3.913 -18.226 1.00 94.50 183 LEU A C 1
ATOM 1319 O O . LEU A 1 183 ? -6.105 3.683 -18.326 1.00 94.50 183 LEU A O 1
ATOM 1323 N N . LEU A 1 184 ? -8.029 3.454 -17.208 1.00 97.06 184 LEU A N 1
ATOM 1324 C CA . LEU A 1 184 ? -7.530 2.497 -16.222 1.00 97.06 184 LEU A CA 1
ATOM 1325 C C . LEU A 1 184 ? -8.367 1.221 -16.320 1.00 97.06 184 LEU A C 1
ATOM 1327 O O . LEU A 1 184 ? -9.503 1.185 -15.840 1.00 97.06 184 LEU A O 1
ATOM 1331 N N . ASN A 1 185 ? -7.818 0.171 -16.925 1.00 97.50 185 ASN A N 1
ATOM 1332 C CA . ASN A 1 185 ? -8.468 -1.133 -16.947 1.00 97.50 185 ASN A CA 1
ATOM 1333 C C . ASN A 1 185 ? -7.996 -1.953 -15.749 1.00 97.50 185 ASN A C 1
ATOM 1335 O O . ASN A 1 185 ? -6.817 -2.276 -15.604 1.00 97.50 185 ASN A O 1
ATOM 1339 N N . ASN A 1 186 ? -8.932 -2.323 -14.885 1.00 98.25 186 ASN A N 1
ATOM 1340 C CA . ASN A 1 186 ? -8.664 -3.187 -13.751 1.00 98.25 186 ASN A CA 1
ATOM 1341 C C . ASN A 1 186 ? -9.261 -4.572 -13.985 1.00 98.25 186 ASN A C 1
ATOM 1343 O O . ASN A 1 186 ? -10.467 -4.759 -13.848 1.00 98.25 186 ASN A O 1
ATOM 1347 N N . PHE A 1 187 ? -8.415 -5.552 -14.281 1.00 98.06 187 PHE A N 1
ATOM 1348 C CA . PHE A 1 187 ? -8.757 -6.976 -14.289 1.00 98.06 187 PHE A CA 1
ATOM 1349 C C . PHE A 1 187 ? -8.287 -7.692 -13.014 1.00 98.06 187 PHE A C 1
ATOM 1351 O O . PHE A 1 187 ? -8.799 -8.765 -12.697 1.00 98.06 187 PHE A O 1
ATOM 1358 N N . GLY A 1 188 ? -7.308 -7.121 -12.307 1.00 97.56 188 GLY A N 1
ATOM 1359 C CA . GLY A 1 188 ? -6.760 -7.626 -11.049 1.00 97.56 188 GLY A CA 1
ATOM 1360 C C . GLY A 1 188 ? -7.391 -6.983 -9.815 1.00 97.56 188 GLY A C 1
ATOM 1361 O O . GLY A 1 188 ? -8.612 -6.823 -9.722 1.00 97.56 188 GLY A O 1
ATOM 1362 N N . THR A 1 189 ? -6.542 -6.623 -8.854 1.00 97.12 189 THR A N 1
ATOM 1363 C CA . THR A 1 189 ? -6.961 -6.006 -7.589 1.00 97.12 189 THR A CA 1
ATOM 1364 C C . THR A 1 189 ? -6.389 -4.600 -7.451 1.00 97.12 189 THR A C 1
ATOM 1366 O O . THR A 1 189 ? -5.182 -4.402 -7.582 1.00 97.12 189 THR A O 1
ATOM 1369 N N . ILE A 1 190 ? -7.240 -3.630 -7.125 1.00 97.44 190 ILE A N 1
ATOM 1370 C CA . ILE A 1 190 ? -6.830 -2.311 -6.635 1.00 97.44 190 ILE A CA 1
ATOM 1371 C C . ILE A 1 190 ? -7.299 -2.195 -5.188 1.00 97.44 190 ILE A C 1
ATOM 1373 O O . ILE A 1 190 ? -8.497 -2.252 -4.919 1.00 97.44 190 ILE A O 1
ATOM 1377 N N . ASN A 1 191 ? -6.363 -2.020 -4.263 1.00 94.44 191 ASN A N 1
ATOM 1378 C CA . ASN A 1 191 ? -6.639 -1.741 -2.862 1.00 94.44 191 ASN A CA 1
ATOM 1379 C C . ASN A 1 191 ? -6.429 -0.246 -2.625 1.00 94.44 191 ASN A C 1
ATOM 1381 O O . ASN A 1 191 ? -5.296 0.211 -2.553 1.00 94.44 191 ASN A O 1
ATOM 1385 N N . ASN A 1 192 ? -7.507 0.526 -2.540 1.00 94.25 192 ASN A N 1
ATOM 1386 C CA . ASN A 1 192 ? -7.464 1.912 -2.093 1.00 94.25 192 ASN A CA 1
ATOM 1387 C C . ASN A 1 192 ? -7.560 1.940 -0.565 1.00 94.25 192 ASN A C 1
ATOM 1389 O O . ASN A 1 192 ? -8.642 1.804 0.007 1.00 94.25 192 ASN A O 1
ATOM 1393 N N . GLU A 1 193 ? -6.406 2.031 0.078 1.00 89.25 193 GLU A N 1
ATOM 1394 C CA . GLU A 1 193 ? -6.233 1.959 1.522 1.00 89.25 193 GLU A CA 1
ATOM 1395 C C . GLU A 1 193 ? -6.502 3.314 2.194 1.00 89.25 193 GLU A C 1
ATOM 1397 O O . GLU A 1 193 ? -6.870 4.304 1.556 1.00 89.25 193 GLU A O 1
ATOM 1402 N N . PHE A 1 194 ? -6.332 3.373 3.514 1.00 85.00 194 PHE A N 1
ATOM 1403 C CA . PHE A 1 194 ? -6.524 4.597 4.282 1.00 85.00 194 PHE A CA 1
ATOM 1404 C C . PHE A 1 194 ? -5.603 5.724 3.808 1.00 85.00 194 PHE A C 1
ATOM 1406 O O . PHE A 1 194 ? -4.406 5.528 3.611 1.00 85.00 194 PHE A O 1
ATOM 1413 N N . GLY A 1 195 ? -6.175 6.917 3.637 1.00 85.12 195 GLY A N 1
ATOM 1414 C CA . GLY A 1 195 ? -5.477 8.064 3.047 1.00 85.12 195 GLY A CA 1
ATOM 1415 C C . GLY A 1 195 ? -5.345 7.993 1.522 1.00 85.12 195 GLY A C 1
ATOM 1416 O O . GLY A 1 195 ? -5.072 9.018 0.902 1.00 85.12 195 GLY A O 1
ATOM 1417 N N . GLY A 1 196 ? -5.624 6.831 0.922 1.00 93.38 196 GLY A N 1
ATOM 1418 C CA . GLY A 1 196 ? -5.627 6.620 -0.514 1.00 93.38 196 GLY A CA 1
ATOM 1419 C C . GLY A 1 196 ? -6.720 7.423 -1.215 1.00 93.38 196 GLY A C 1
ATOM 1420 O O . GLY A 1 196 ? -7.872 7.467 -0.775 1.00 93.38 196 GLY A O 1
ATOM 1421 N N . ILE A 1 197 ? -6.364 8.055 -2.329 1.00 96.25 197 ILE A N 1
ATOM 1422 C CA . ILE A 1 197 ? -7.273 8.795 -3.203 1.00 96.25 197 ILE A CA 1
ATOM 1423 C C . ILE A 1 197 ? -7.224 8.176 -4.599 1.00 96.25 197 ILE A C 1
ATOM 1425 O O . ILE A 1 197 ? -6.157 8.082 -5.202 1.00 96.25 197 ILE A O 1
ATOM 1429 N N . ILE A 1 198 ? -8.381 7.801 -5.135 1.00 97.25 198 ILE A N 1
ATOM 1430 C CA . ILE A 1 198 ? -8.567 7.572 -6.570 1.00 97.25 198 ILE A CA 1
ATOM 1431 C C . ILE A 1 198 ? -9.310 8.792 -7.116 1.00 97.25 198 ILE A C 1
ATOM 1433 O O . ILE A 1 198 ? -10.491 8.971 -6.831 1.00 97.25 198 ILE A O 1
ATOM 1437 N N . ASP A 1 199 ? -8.604 9.634 -7.866 1.00 97.25 199 ASP A N 1
ATOM 1438 C CA . ASP A 1 199 ? -9.124 10.834 -8.530 1.00 97.25 199 ASP A CA 1
ATOM 1439 C C . ASP A 1 199 ? -9.349 10.513 -10.012 1.00 97.25 199 ASP A C 1
ATOM 1441 O O . ASP A 1 199 ? -8.398 10.405 -10.794 1.00 97.25 199 ASP A O 1
ATOM 1445 N N . ASN A 1 200 ? -10.606 10.285 -10.389 1.00 97.12 200 ASN A N 1
ATOM 1446 C CA . ASN A 1 200 ? -10.988 9.880 -11.734 1.00 97.12 200 ASN A CA 1
ATOM 1447 C C . ASN A 1 200 ? -11.798 10.964 -12.446 1.00 97.12 200 ASN A C 1
ATOM 1449 O O . ASN A 1 200 ? -12.968 11.198 -12.132 1.00 97.12 200 ASN A O 1
ATOM 1453 N N . SER A 1 201 ? -11.210 11.542 -13.494 1.00 96.25 201 SER A N 1
ATOM 1454 C CA . SER A 1 201 ? -11.937 12.313 -14.512 1.00 96.25 201 SER A CA 1
ATOM 1455 C C . SER A 1 201 ? -11.995 11.604 -15.872 1.00 96.25 201 SER A C 1
ATOM 1457 O O . SER A 1 201 ? -12.712 12.051 -16.765 1.00 96.25 201 SER A O 1
ATOM 1459 N N . GLY A 1 202 ? -11.241 10.512 -16.043 1.00 95.44 202 GLY A N 1
ATOM 1460 C CA . GLY A 1 202 ? -11.241 9.649 -17.223 1.00 95.44 202 GLY A CA 1
ATOM 1461 C C . GLY A 1 202 ? -12.211 8.471 -17.111 1.00 95.44 202 GLY A C 1
ATOM 1462 O O . GLY A 1 202 ? -13.335 8.608 -16.622 1.00 95.44 202 GLY A O 1
ATOM 1463 N N . THR A 1 203 ? -11.775 7.305 -17.590 1.00 96.62 203 THR A N 1
ATOM 1464 C CA . THR A 1 203 ? -12.549 6.056 -17.524 1.00 96.62 203 THR A CA 1
ATOM 1465 C C . THR A 1 203 ? -11.809 4.998 -16.717 1.00 96.62 203 THR A C 1
ATOM 1467 O O . THR A 1 203 ? -10.631 4.744 -16.964 1.00 96.62 203 THR A O 1
ATOM 1470 N N . ILE A 1 204 ? -12.511 4.365 -15.778 1.00 97.94 204 ILE A N 1
ATOM 1471 C CA . ILE A 1 204 ? -12.070 3.148 -15.095 1.00 97.94 204 ILE A CA 1
ATOM 1472 C C . ILE A 1 204 ? -12.986 2.004 -15.532 1.00 97.94 204 ILE A C 1
ATOM 1474 O O . ILE A 1 204 ? -14.178 2.025 -15.222 1.00 97.94 204 ILE A O 1
ATOM 1478 N N . HIS A 1 205 ? -12.431 0.997 -16.205 1.00 97.69 205 HIS A N 1
ATOM 1479 C CA . HIS A 1 205 ? -13.139 -0.252 -16.483 1.00 97.69 205 HIS A CA 1
ATOM 1480 C C . HIS A 1 205 ? -12.769 -1.289 -15.427 1.00 97.69 205 HIS A C 1
ATOM 1482 O O . HIS A 1 205 ? -11.655 -1.817 -15.424 1.00 97.69 205 HIS A O 1
ATOM 1488 N N . ASN A 1 206 ? -13.689 -1.607 -14.520 1.00 97.94 206 ASN A N 1
ATOM 1489 C CA . ASN A 1 206 ? -13.417 -2.548 -13.442 1.00 97.94 206 ASN A CA 1
ATOM 1490 C C . ASN A 1 206 ? -13.978 -3.941 -13.752 1.00 97.94 206 ASN A C 1
ATOM 1492 O O . ASN A 1 206 ? -15.117 -4.243 -13.433 1.00 97.94 206 ASN A O 1
ATOM 1496 N N . SER A 1 207 ? -13.178 -4.835 -14.325 1.00 97.31 207 SER A N 1
ATOM 1497 C CA . SER A 1 207 ? -13.529 -6.262 -14.462 1.00 97.31 207 SER A CA 1
ATOM 1498 C C . SER A 1 207 ? -12.996 -7.138 -13.317 1.00 97.31 207 SER A C 1
ATOM 1500 O O . SER A 1 207 ? -13.387 -8.300 -13.199 1.00 97.31 207 SER A O 1
ATOM 1502 N N . GLY A 1 208 ? -12.113 -6.592 -12.481 1.00 96.25 208 GLY A N 1
ATOM 1503 C CA . GLY A 1 208 ? -11.541 -7.220 -11.295 1.00 96.25 208 GLY A CA 1
ATOM 1504 C C . GLY A 1 208 ? -12.206 -6.742 -10.004 1.00 96.25 208 GLY A C 1
ATOM 1505 O O . GLY A 1 208 ? -13.436 -6.676 -9.910 1.00 96.25 208 GLY A O 1
ATOM 1506 N N . THR A 1 209 ? -11.385 -6.425 -9.001 1.00 95.94 209 THR A N 1
ATOM 1507 C CA . THR A 1 209 ? -11.826 -5.908 -7.696 1.00 95.94 209 THR A CA 1
ATOM 1508 C C . THR A 1 209 ? -11.199 -4.547 -7.409 1.00 95.94 209 THR A C 1
ATOM 1510 O O . THR A 1 209 ? -9.985 -4.387 -7.533 1.00 95.94 209 THR A O 1
ATOM 1513 N N . ILE A 1 210 ? -12.017 -3.585 -6.976 1.00 96.19 210 ILE A N 1
ATOM 1514 C CA . ILE A 1 210 ? -11.558 -2.341 -6.347 1.00 96.19 210 ILE A CA 1
ATOM 1515 C C . ILE A 1 210 ? -12.052 -2.365 -4.901 1.00 96.19 210 ILE A C 1
ATOM 1517 O O . ILE A 1 210 ? -13.258 -2.288 -4.661 1.00 96.19 210 ILE A O 1
ATOM 1521 N N . ASN A 1 211 ? -11.123 -2.486 -3.958 1.00 92.75 211 ASN A N 1
ATOM 1522 C CA . ASN A 1 211 ? -11.369 -2.441 -2.522 1.00 92.75 211 ASN A CA 1
ATOM 1523 C C . ASN A 1 211 ? -11.089 -1.024 -2.015 1.00 92.75 211 ASN A C 1
ATOM 1525 O O . ASN A 1 211 ? -9.940 -0.602 -1.986 1.00 92.75 211 ASN A O 1
ATOM 1529 N N . ASN A 1 212 ? -12.116 -0.281 -1.619 1.00 91.12 212 ASN A N 1
ATOM 1530 C CA . ASN A 1 212 ? -12.003 1.064 -1.068 1.00 91.12 212 ASN A CA 1
ATOM 1531 C C . ASN A 1 212 ? -12.051 1.041 0.469 1.00 91.12 212 ASN A C 1
ATOM 1533 O O . ASN A 1 212 ? -13.072 1.352 1.081 1.00 91.12 212 ASN A O 1
ATOM 1537 N N . CYS A 1 213 ? -10.937 0.642 1.081 1.00 81.38 213 CYS A N 1
ATOM 1538 C CA . CYS A 1 213 ? -10.756 0.416 2.513 1.00 81.38 213 CYS A CA 1
ATOM 1539 C C . CYS A 1 213 ? -10.487 1.729 3.267 1.00 81.38 213 CYS A C 1
ATOM 1541 O O . CYS A 1 213 ? -9.343 2.025 3.608 1.00 81.38 213 CYS A O 1
ATOM 1543 N N . SER A 1 214 ? -11.522 2.535 3.519 1.00 78.19 214 SER A N 1
ATOM 1544 C CA . SER A 1 214 ? -11.385 3.897 4.083 1.00 78.19 214 SER A CA 1
ATOM 1545 C C . SER A 1 214 ? -10.636 4.898 3.185 1.00 78.19 214 SER A C 1
ATOM 1547 O O . SER A 1 214 ? -10.294 5.992 3.638 1.00 78.19 214 SER A O 1
ATOM 1549 N N . GLY A 1 215 ? -10.394 4.547 1.921 1.00 86.62 215 GLY A N 1
ATOM 1550 C CA . GLY A 1 215 ? -9.918 5.468 0.896 1.00 86.62 215 GLY A CA 1
ATOM 1551 C C . GLY A 1 215 ? -11.033 6.373 0.359 1.00 86.62 215 GLY A C 1
ATOM 1552 O O . GLY A 1 215 ? -12.228 6.157 0.589 1.00 86.62 215 GLY A O 1
ATOM 1553 N N . THR A 1 216 ? -10.642 7.408 -0.377 1.00 92.75 216 THR A N 1
ATOM 1554 C CA . THR A 1 216 ? -11.555 8.300 -1.100 1.00 92.75 216 THR A CA 1
ATOM 1555 C C . THR A 1 216 ? -11.536 7.966 -2.584 1.00 92.75 216 THR A C 1
ATOM 1557 O O . THR A 1 216 ? -10.469 7.820 -3.174 1.00 92.75 216 THR A O 1
ATOM 1560 N N . ILE A 1 217 ? -12.715 7.881 -3.197 1.00 95.12 217 ILE A N 1
ATOM 1561 C CA . ILE A 1 217 ? -12.862 7.832 -4.653 1.00 95.12 217 ILE A CA 1
ATOM 1562 C C . ILE A 1 217 ? -13.599 9.099 -5.067 1.00 95.12 217 ILE A C 1
ATOM 1564 O O . ILE A 1 217 ? -14.797 9.228 -4.813 1.00 95.12 217 ILE A O 1
ATOM 1568 N N . ASP A 1 218 ? -12.871 10.036 -5.667 1.00 96.00 218 ASP A N 1
ATOM 1569 C CA . ASP A 1 218 ? -13.435 11.235 -6.277 1.00 96.00 218 ASP A CA 1
ATOM 1570 C C . ASP A 1 218 ? -13.623 10.963 -7.768 1.00 96.00 218 ASP A C 1
ATOM 1572 O O . ASP A 1 218 ? -12.662 10.820 -8.521 1.00 96.00 218 ASP A O 1
ATOM 1576 N N . ASN A 1 219 ? -14.876 10.803 -8.185 1.00 96.19 219 ASN A N 1
ATOM 1577 C CA . ASN A 1 219 ? -15.204 10.438 -9.552 1.00 96.19 219 ASN A CA 1
ATOM 1578 C C . ASN A 1 219 ? -16.041 11.525 -10.225 1.00 96.19 219 ASN A C 1
ATOM 1580 O O . ASN A 1 219 ? -17.243 11.642 -9.977 1.00 96.19 219 ASN A O 1
ATOM 1584 N N . SER A 1 220 ? -15.412 12.242 -11.152 1.00 96.44 220 SER A N 1
ATOM 1585 C CA . SER A 1 220 ? -16.072 13.125 -12.120 1.00 96.44 220 SER A CA 1
ATOM 1586 C C . SER A 1 220 ? -16.193 12.499 -13.519 1.00 96.44 220 SER A C 1
ATOM 1588 O O . SER A 1 220 ? -16.926 13.025 -14.357 1.00 96.44 220 SER A O 1
ATOM 1590 N N . GLY A 1 221 ? -15.502 11.378 -13.759 1.00 95.38 221 GLY A N 1
ATOM 1591 C CA . GLY A 1 221 ? -15.524 10.603 -15.001 1.00 95.38 221 GLY A CA 1
ATOM 1592 C C . GLY A 1 221 ? -16.451 9.381 -14.964 1.00 95.38 221 GLY A C 1
ATOM 1593 O O . GLY A 1 221 ? -17.495 9.378 -14.305 1.00 95.38 221 GLY A O 1
ATOM 1594 N N . THR A 1 222 ? -16.064 8.326 -15.688 1.00 96.75 222 THR A N 1
ATOM 1595 C CA . THR A 1 222 ? -16.810 7.057 -15.779 1.00 96.75 222 THR A CA 1
ATOM 1596 C C . THR A 1 222 ? -16.121 5.950 -14.987 1.00 96.75 222 THR A C 1
ATOM 1598 O O . THR A 1 222 ? -14.908 5.774 -15.094 1.00 96.75 222 THR A O 1
ATOM 1601 N N . ILE A 1 223 ? -16.910 5.178 -14.236 1.00 97.19 223 ILE A N 1
ATOM 1602 C CA . ILE A 1 223 ? -16.511 3.889 -13.661 1.00 97.19 223 ILE A CA 1
ATOM 1603 C C . ILE A 1 223 ? -17.572 2.868 -14.065 1.00 97.19 223 ILE A C 1
ATOM 1605 O O . ILE A 1 223 ? -18.751 3.069 -13.764 1.00 97.19 223 ILE A O 1
ATOM 1609 N N . ASP A 1 224 ? -17.171 1.794 -14.739 1.00 97.12 224 ASP A N 1
ATOM 1610 C CA . ASP A 1 224 ? -18.067 0.701 -15.118 1.00 97.12 224 ASP A CA 1
ATOM 1611 C C . ASP A 1 224 ? -17.535 -0.680 -14.695 1.00 97.12 224 ASP A C 1
ATOM 1613 O O . ASP A 1 224 ? -16.469 -0.808 -14.089 1.00 97.12 224 ASP A O 1
ATOM 1617 N N . GLY A 1 225 ? -18.329 -1.717 -14.976 1.00 96.69 225 GLY A N 1
ATOM 1618 C CA . GLY A 1 225 ? -18.015 -3.102 -14.641 1.00 96.69 225 GLY A CA 1
ATOM 1619 C C . GLY A 1 225 ? -18.489 -3.512 -13.244 1.00 96.69 225 GLY A C 1
ATOM 1620 O O . GLY A 1 225 ? -19.597 -3.180 -12.816 1.00 96.69 225 GLY A O 1
ATOM 1621 N N . ASN A 1 226 ? -17.675 -4.306 -12.557 1.00 94.31 226 ASN A N 1
ATOM 1622 C CA . ASN A 1 226 ? -17.932 -4.817 -11.220 1.00 94.31 226 ASN A CA 1
ATOM 1623 C C . ASN A 1 226 ? -18.067 -3.671 -10.202 1.00 94.31 226 ASN A C 1
ATOM 1625 O O . ASN A 1 226 ? -17.327 -2.684 -10.272 1.00 94.31 226 ASN A O 1
ATOM 1629 N N . PRO A 1 227 ? -18.966 -3.809 -9.210 1.00 91.88 227 PRO A N 1
ATOM 1630 C CA . PRO A 1 227 ? -19.137 -2.805 -8.170 1.00 91.88 227 PRO A CA 1
ATOM 1631 C C . PRO A 1 227 ? -17.876 -2.658 -7.309 1.00 91.88 227 PRO A C 1
ATOM 1633 O O . PRO A 1 227 ? -17.143 -3.619 -7.075 1.00 91.88 227 PRO A O 1
ATOM 1636 N N . ILE A 1 228 ? -17.665 -1.446 -6.799 1.00 92.19 228 ILE A N 1
ATOM 1637 C CA . ILE A 1 228 ? -16.598 -1.142 -5.841 1.00 92.19 228 ILE A CA 1
ATOM 1638 C C . ILE A 1 228 ? -16.970 -1.724 -4.474 1.00 92.19 228 ILE A C 1
ATOM 1640 O O . ILE A 1 228 ? -18.104 -1.580 -4.008 1.00 92.19 228 ILE A O 1
ATOM 1644 N N . VAL A 1 229 ? -16.006 -2.372 -3.825 1.00 88.19 229 VAL A N 1
ATOM 1645 C CA . VAL A 1 229 ? -16.150 -2.919 -2.476 1.00 88.19 229 VAL A CA 1
ATOM 1646 C C . VAL A 1 229 ? -15.690 -1.867 -1.472 1.00 88.19 229 VAL A C 1
ATOM 1648 O O . VAL A 1 229 ? -14.502 -1.607 -1.354 1.00 88.19 229 VAL A O 1
ATOM 1651 N N . ASN A 1 230 ? -16.612 -1.269 -0.719 1.00 81.56 230 ASN A N 1
ATOM 1652 C CA . ASN A 1 230 ? -16.297 -0.182 0.225 1.00 81.56 230 ASN A CA 1
ATOM 1653 C C . ASN A 1 230 ? -15.982 -0.652 1.658 1.00 81.56 230 ASN A C 1
ATOM 1655 O O . ASN A 1 230 ? -15.965 0.162 2.575 1.00 81.56 230 ASN A O 1
ATOM 1659 N N . THR A 1 231 ? -15.800 -1.954 1.877 1.00 73.50 231 THR A N 1
ATOM 1660 C CA . THR A 1 231 ? -15.607 -2.540 3.213 1.00 73.50 231 THR A CA 1
ATOM 1661 C C . THR A 1 231 ? -14.530 -3.609 3.159 1.00 73.50 231 THR A C 1
ATOM 1663 O O . THR A 1 231 ? -14.649 -4.544 2.367 1.00 73.50 231 THR A O 1
ATOM 1666 N N . CYS A 1 232 ? -13.509 -3.501 4.009 1.00 72.81 232 CYS A N 1
ATOM 1667 C CA . CYS A 1 232 ? -12.349 -4.398 3.957 1.00 72.81 232 CYS A CA 1
ATOM 1668 C C . CYS A 1 232 ? -12.103 -5.215 5.225 1.00 72.81 232 CYS A C 1
ATOM 1670 O O . CYS A 1 232 ? -11.241 -6.086 5.191 1.00 72.81 232 CYS A O 1
ATOM 1672 N N . ASN A 1 233 ? -12.881 -5.004 6.297 1.00 78.56 233 ASN A N 1
ATOM 1673 C CA . ASN A 1 233 ? -12.850 -5.834 7.507 1.00 78.56 233 ASN A CA 1
ATOM 1674 C C . ASN A 1 233 ? -11.426 -5.991 8.090 1.00 78.56 233 ASN A C 1
ATOM 1676 O O . ASN A 1 233 ? -10.896 -7.098 8.156 1.00 78.56 233 ASN A O 1
ATOM 1680 N N . GLN A 1 234 ? -10.797 -4.880 8.487 1.00 84.81 234 GLN A N 1
ATOM 1681 C CA . GLN A 1 234 ? -9.425 -4.846 9.014 1.00 84.81 234 GLN A CA 1
ATOM 1682 C C . GLN A 1 234 ? -9.371 -5.124 10.524 1.00 84.81 234 GLN A C 1
ATOM 1684 O O . GLN A 1 234 ? -10.119 -4.524 11.294 1.00 84.81 234 GLN A O 1
ATOM 1689 N N . ASP A 1 235 ? -8.457 -5.981 10.979 1.00 91.12 235 ASP A N 1
ATOM 1690 C CA . ASP A 1 235 ? -8.364 -6.372 12.394 1.00 91.12 235 ASP A CA 1
ATOM 1691 C C . ASP A 1 235 ? -7.941 -5.225 13.322 1.00 91.12 235 ASP A C 1
ATOM 1693 O O . ASP A 1 235 ? -7.000 -4.486 13.042 1.00 91.12 235 ASP A O 1
ATOM 1697 N N . THR A 1 236 ? -8.605 -5.088 14.471 1.00 96.00 236 THR A N 1
ATOM 1698 C CA . THR A 1 236 ? -8.302 -4.045 15.466 1.00 96.00 236 THR A CA 1
ATOM 1699 C C . THR A 1 236 ? -7.664 -4.613 16.725 1.00 96.00 236 THR A C 1
ATOM 1701 O O . THR A 1 236 ? -7.869 -5.770 17.088 1.00 96.00 236 THR A O 1
ATOM 1704 N N . THR A 1 237 ? -6.907 -3.774 17.435 1.00 98.00 237 THR A N 1
ATOM 1705 C CA . THR A 1 237 ? -6.410 -4.076 18.782 1.00 98.00 237 THR A CA 1
ATOM 1706 C C . THR A 1 237 ? -7.140 -3.211 19.801 1.00 98.00 237 THR A C 1
ATOM 1708 O O . THR A 1 237 ? -7.056 -1.988 19.741 1.00 98.00 237 THR A O 1
ATOM 1711 N N . THR A 1 238 ? -7.826 -3.837 20.760 1.00 98.62 238 THR A N 1
ATOM 1712 C CA . THR A 1 238 ? -8.503 -3.140 21.866 1.00 98.62 238 THR A CA 1
ATOM 1713 C C . THR A 1 238 ? -7.727 -3.329 23.168 1.00 98.62 238 THR A C 1
ATOM 1715 O O . THR A 1 238 ? -7.360 -4.443 23.534 1.00 98.62 238 THR A O 1
ATOM 1718 N N . THR A 1 239 ? -7.507 -2.246 23.908 1.00 98.50 239 THR A N 1
ATOM 1719 C CA . THR A 1 239 ? -6.901 -2.263 25.249 1.00 98.50 239 THR A CA 1
ATOM 1720 C C . THR A 1 239 ? -7.776 -1.504 26.238 1.00 98.50 239 THR A C 1
ATOM 1722 O O . THR A 1 239 ? -8.552 -0.640 25.839 1.00 98.50 239 THR A O 1
ATOM 1725 N N . ILE A 1 240 ? -7.673 -1.834 27.526 1.00 98.62 240 ILE A N 1
ATOM 1726 C CA . ILE A 1 240 ? -8.431 -1.183 28.599 1.00 98.62 240 ILE A CA 1
ATOM 1727 C C . ILE A 1 240 ? -7.528 -0.897 29.800 1.00 98.62 240 ILE A C 1
ATOM 1729 O O . ILE A 1 240 ? -6.667 -1.701 30.157 1.00 98.62 240 ILE A O 1
ATOM 1733 N N . THR A 1 241 ? -7.742 0.248 30.442 1.00 98.56 241 THR A N 1
ATOM 1734 C CA . THR A 1 241 ? -7.064 0.665 31.676 1.00 98.56 241 THR A CA 1
ATOM 1735 C C . THR A 1 241 ? -8.077 1.176 32.699 1.00 98.56 241 THR A C 1
ATOM 1737 O O . THR A 1 241 ? -9.198 1.534 32.343 1.00 98.56 241 THR A O 1
ATOM 1740 N N . SER A 1 242 ? -7.689 1.199 33.977 1.00 98.38 242 SER A N 1
ATOM 1741 C CA . SER A 1 242 ? -8.489 1.740 35.084 1.00 98.38 242 SER A CA 1
ATOM 1742 C C . SER A 1 242 ? -7.761 2.912 35.730 1.00 98.38 242 SER A C 1
ATOM 1744 O O . SER A 1 242 ? -6.556 2.836 35.970 1.00 98.38 242 SER A O 1
ATOM 1746 N N . SER A 1 243 ? -8.495 3.977 36.052 1.00 98.25 243 SER A N 1
ATOM 1747 C CA . SER A 1 243 ? -7.957 5.146 36.751 1.00 98.25 243 SER A CA 1
ATOM 1748 C C . SER A 1 243 ? -7.600 4.866 38.214 1.00 98.25 243 SER A C 1
ATOM 1750 O O . SER A 1 243 ? -6.840 5.629 38.806 1.00 98.25 243 SER A O 1
ATOM 1752 N N . LEU A 1 244 ? -8.183 3.825 38.823 1.00 96.94 244 LEU A N 1
ATOM 1753 C CA . LEU A 1 244 ? -8.012 3.523 40.243 1.00 96.94 244 LEU A CA 1
ATOM 1754 C C . LEU A 1 244 ? -8.195 2.027 40.528 1.00 96.94 244 LEU A C 1
ATOM 1756 O O . LEU A 1 244 ? -9.315 1.515 40.548 1.00 96.94 244 LEU A O 1
ATOM 1760 N N . ASN A 1 245 ? -7.090 1.331 40.797 1.00 96.06 245 ASN A N 1
ATOM 1761 C CA . ASN A 1 245 ? -7.090 -0.095 41.116 1.00 96.06 245 ASN A CA 1
ATOM 1762 C C . ASN A 1 245 ? -5.960 -0.446 42.110 1.00 96.06 245 ASN A C 1
ATOM 1764 O O . ASN A 1 245 ? -4.788 -0.266 41.770 1.00 96.06 245 ASN A O 1
ATOM 1768 N N . PRO A 1 246 ? -6.262 -0.954 43.320 1.00 96.06 246 PRO A N 1
ATOM 1769 C CA . PRO A 1 246 ? -7.601 -1.184 43.865 1.00 96.06 246 PRO A CA 1
ATOM 1770 C C . PRO A 1 246 ? -8.343 0.122 44.175 1.00 96.06 246 PRO A C 1
ATOM 1772 O O . PRO A 1 246 ? -7.723 1.118 44.544 1.00 96.06 246 PRO A O 1
ATOM 1775 N N . SER A 1 247 ? -9.670 0.089 44.083 1.00 96.69 247 SER A N 1
ATOM 1776 C CA . SER A 1 247 ? -10.573 1.147 44.550 1.00 96.69 247 SER A CA 1
ATOM 1777 C C . SER A 1 247 ? -11.281 0.740 45.845 1.00 96.69 247 SER A C 1
ATOM 1779 O O . SER A 1 247 ? -11.203 -0.411 46.278 1.00 96.69 247 SER A O 1
ATOM 1781 N N . VAL A 1 248 ? -11.965 1.684 46.489 1.00 95.56 248 VAL A N 1
ATOM 1782 C CA . VAL A 1 248 ? -12.893 1.426 47.602 1.00 95.56 248 VAL A CA 1
ATOM 1783 C C . VAL A 1 248 ? -14.329 1.513 47.087 1.00 95.56 248 VAL A C 1
ATOM 1785 O O . VAL A 1 248 ? -14.620 2.281 46.171 1.00 95.56 248 VAL A O 1
ATOM 1788 N N . PHE A 1 249 ? -15.238 0.730 47.669 1.00 93.88 249 PHE A N 1
ATOM 1789 C CA . PHE A 1 249 ? -16.669 0.787 47.362 1.00 93.88 249 PHE A CA 1
ATOM 1790 C C . PHE A 1 249 ? -17.200 2.236 47.357 1.00 93.88 249 PHE A C 1
ATOM 1792 O O . PHE A 1 249 ? -16.846 3.030 48.228 1.00 93.88 249 PHE A O 1
ATOM 1799 N N . SER A 1 250 ? -18.048 2.567 46.376 1.00 92.81 250 SER A N 1
ATOM 1800 C CA . SER A 1 250 ? -18.572 3.917 46.084 1.00 92.81 250 SER A CA 1
ATOM 1801 C C . SER A 1 250 ? -17.573 4.946 45.532 1.00 92.81 250 SER A C 1
ATOM 1803 O O . SER A 1 250 ? -17.992 6.056 45.197 1.00 92.81 250 SER A O 1
ATOM 1805 N N . GLN A 1 251 ? -16.282 4.622 45.380 1.00 94.19 251 GLN A N 1
ATOM 1806 C CA . GLN A 1 251 ? -15.352 5.507 44.672 1.00 94.19 251 GLN A CA 1
ATOM 1807 C C . GLN A 1 251 ? -15.588 5.457 43.163 1.00 94.19 251 GLN A C 1
ATOM 1809 O O . GLN A 1 251 ? -15.853 4.402 42.589 1.00 94.19 251 GLN A O 1
ATOM 1814 N N . LEU A 1 252 ? -15.464 6.616 42.518 1.00 97.00 252 LEU A N 1
ATOM 1815 C CA . LEU A 1 252 ? -15.554 6.723 41.070 1.00 97.00 252 LEU A CA 1
ATOM 1816 C C . LEU A 1 252 ? -14.297 6.121 40.426 1.00 97.00 252 LEU A C 1
ATOM 1818 O O . LEU A 1 252 ? -13.185 6.589 40.668 1.00 97.00 252 LEU A O 1
ATOM 1822 N N . VAL A 1 253 ? -14.487 5.106 39.589 1.00 98.00 253 VAL A N 1
ATOM 1823 C CA . VAL A 1 253 ? -13.455 4.496 38.748 1.00 98.00 253 VAL A CA 1
ATOM 1824 C C . VAL A 1 253 ? -13.782 4.814 37.299 1.00 98.00 253 VAL A C 1
ATOM 1826 O O . VAL A 1 253 ? -14.900 4.564 36.853 1.00 98.00 253 VAL A O 1
ATOM 1829 N N . THR A 1 254 ? -12.816 5.347 36.558 1.00 98.44 254 THR A N 1
ATOM 1830 C CA . THR A 1 254 ? -12.933 5.555 35.114 1.00 98.44 254 THR A CA 1
ATOM 1831 C C . THR A 1 254 ? -12.131 4.488 34.392 1.00 98.44 254 THR A C 1
ATOM 1833 O O . THR A 1 254 ? -10.920 4.378 34.587 1.00 98.44 254 THR A O 1
ATOM 1836 N N . PHE A 1 255 ? -12.805 3.720 33.545 1.00 98.62 255 PHE A N 1
ATOM 1837 C CA . PHE A 1 255 ? -12.161 2.842 32.585 1.00 98.62 255 PHE A CA 1
ATOM 1838 C C . PHE A 1 255 ? -11.942 3.587 31.277 1.00 98.62 255 PHE A C 1
ATOM 1840 O O . PHE A 1 255 ? -12.868 4.215 30.762 1.00 98.62 255 PHE A O 1
ATOM 1847 N N . THR A 1 256 ? -10.734 3.481 30.733 1.00 98.62 256 THR A N 1
ATOM 1848 C CA . THR A 1 256 ? -10.375 4.056 29.435 1.00 98.62 256 THR A CA 1
ATOM 1849 C C . THR A 1 256 ? -10.012 2.934 28.487 1.00 98.62 256 THR A C 1
ATOM 1851 O O . THR A 1 256 ? -9.141 2.118 28.795 1.00 98.62 256 THR A O 1
ATOM 1854 N N . VAL A 1 257 ? -10.683 2.903 27.342 1.00 98.69 257 VAL A N 1
ATOM 1855 C CA . VAL A 1 257 ? -10.419 1.978 26.245 1.00 98.69 257 VAL A CA 1
ATOM 1856 C C . VAL A 1 257 ? -9.729 2.712 25.118 1.00 98.69 257 VAL A C 1
ATOM 1858 O O . VAL A 1 257 ? -10.111 3.833 24.791 1.00 98.69 257 VAL A O 1
ATOM 1861 N N . THR A 1 258 ? -8.759 2.047 24.503 1.00 98.50 258 THR A N 1
ATOM 1862 C CA . THR A 1 258 ? -8.123 2.486 23.262 1.00 98.50 258 THR A CA 1
ATOM 1863 C C . THR A 1 258 ? -8.248 1.373 22.231 1.00 98.50 258 THR A C 1
ATOM 1865 O O . THR A 1 258 ? -7.838 0.240 22.501 1.00 98.50 258 THR A O 1
ATOM 1868 N N . VAL A 1 259 ? -8.812 1.696 21.067 1.00 98.31 259 VAL A N 1
ATOM 1869 C CA . VAL A 1 259 ? -8.933 0.803 19.909 1.00 98.31 259 VAL A CA 1
ATOM 1870 C C . VAL A 1 259 ? -8.037 1.341 18.800 1.00 98.31 259 VAL A C 1
ATOM 1872 O O . VAL A 1 259 ? -8.152 2.505 18.422 1.00 98.31 259 VAL A O 1
ATOM 1875 N N . THR A 1 260 ? -7.134 0.512 18.281 1.00 96.31 260 THR A N 1
ATOM 1876 C CA . THR A 1 260 ? -6.157 0.922 17.265 1.00 96.31 260 THR A CA 1
ATOM 1877 C C . THR A 1 260 ? -6.154 -0.004 16.053 1.00 96.31 260 THR A C 1
ATOM 1879 O O . THR A 1 260 ? -6.436 -1.202 16.154 1.00 96.31 260 THR A O 1
ATOM 1882 N N . ASN A 1 261 ? -5.801 0.562 14.899 1.00 92.44 261 ASN A N 1
ATOM 1883 C CA . ASN A 1 261 ? -5.464 -0.149 13.671 1.00 92.44 261 ASN A CA 1
ATOM 1884 C C . ASN A 1 261 ? -4.384 0.656 12.905 1.00 92.44 261 ASN A C 1
ATOM 1886 O O . ASN A 1 261 ? -4.405 1.886 12.959 1.00 92.44 261 ASN A O 1
ATOM 1890 N N . PRO A 1 262 ? -3.421 0.012 12.216 1.00 81.00 262 PRO A N 1
ATOM 1891 C CA . PRO A 1 262 ? -2.406 0.727 11.430 1.00 81.00 262 PRO A CA 1
ATOM 1892 C C . PRO A 1 262 ? -2.971 1.530 10.245 1.00 81.00 262 PRO A C 1
ATOM 1894 O O . PRO A 1 262 ? -2.430 2.570 9.890 1.00 81.00 262 PRO A O 1
ATOM 1897 N N . GLY A 1 263 ? -4.065 1.058 9.653 1.00 76.88 263 GLY A N 1
ATOM 1898 C CA . GLY A 1 263 ? -4.789 1.651 8.529 1.00 76.88 263 GLY A CA 1
ATOM 1899 C C . GLY A 1 263 ? -5.896 2.624 8.943 1.00 76.88 263 GLY A C 1
ATOM 1900 O O . GLY A 1 263 ? -6.906 2.715 8.254 1.00 76.88 263 GLY A O 1
ATOM 1901 N N . GLY A 1 264 ? -5.747 3.325 10.068 1.00 81.88 264 GLY A N 1
ATOM 1902 C CA . GLY A 1 264 ? -6.633 4.424 10.463 1.00 81.88 264 GLY A CA 1
ATOM 1903 C C . GLY A 1 264 ? -7.251 4.280 11.852 1.00 81.88 264 GLY A C 1
ATOM 1904 O O . GLY A 1 264 ? -7.041 3.296 12.558 1.00 81.88 264 GLY A O 1
ATOM 1905 N N . THR A 1 265 ? -8.016 5.297 12.254 1.00 90.81 265 THR A N 1
ATOM 1906 C CA . THR A 1 265 ? -8.671 5.344 13.569 1.00 90.81 265 THR A CA 1
ATOM 1907 C C . THR A 1 265 ? -10.039 4.656 13.514 1.00 90.81 265 THR A C 1
ATOM 1909 O O . THR A 1 265 ? -10.917 5.148 12.800 1.00 90.81 265 THR A O 1
ATOM 1912 N N . PRO A 1 266 ? -10.262 3.570 14.280 1.00 93.00 266 PRO A N 1
ATOM 1913 C CA . PRO A 1 266 ? -11.563 2.913 14.346 1.00 93.00 266 PRO A CA 1
ATOM 1914 C C . PRO A 1 266 ? -12.651 3.822 14.918 1.00 93.00 266 PRO A C 1
ATOM 1916 O O . PRO A 1 266 ? -12.406 4.609 15.836 1.00 93.00 266 PRO A O 1
ATOM 1919 N N . THR A 1 267 ? -13.868 3.691 14.395 1.00 93.38 267 THR A N 1
ATOM 1920 C CA . THR A 1 267 ? -15.041 4.451 14.840 1.00 93.38 267 THR A CA 1
ATOM 1921 C C . THR A 1 267 ? -16.084 3.528 15.456 1.00 93.38 267 THR A C 1
ATOM 1923 O O . THR A 1 267 ? -15.987 2.307 15.370 1.00 93.38 267 THR A O 1
ATOM 1926 N N . GLY A 1 268 ? -17.099 4.097 16.105 1.00 94.50 268 GLY A N 1
ATOM 1927 C CA . GLY A 1 268 ? -18.206 3.329 16.670 1.00 94.50 268 GLY A CA 1
ATOM 1928 C C . GLY A 1 268 ? -18.148 3.226 18.190 1.00 94.50 268 GLY A C 1
ATOM 1929 O O . GLY A 1 268 ? -17.751 4.167 18.879 1.00 94.50 268 GLY A O 1
ATOM 1930 N N . THR A 1 269 ? -18.637 2.110 18.729 1.00 96.31 269 THR A N 1
ATOM 1931 C CA . THR A 1 269 ? -18.961 1.978 20.156 1.00 96.31 269 THR A CA 1
ATOM 1932 C C . THR A 1 269 ? -18.218 0.811 20.795 1.00 96.31 269 THR A C 1
ATOM 1934 O O . THR A 1 269 ? -18.044 -0.248 20.193 1.00 96.31 269 THR A O 1
ATOM 1937 N N . VAL A 1 270 ? -17.826 1.000 22.053 1.00 98.44 270 VAL A N 1
ATOM 1938 C CA . VAL A 1 270 ? -17.243 -0.028 22.914 1.00 98.44 270 VAL A CA 1
ATOM 1939 C C . VAL A 1 270 ? -18.215 -0.350 24.041 1.00 98.44 270 VAL A C 1
ATOM 1941 O O . VAL A 1 270 ? -18.752 0.553 24.685 1.00 98.44 270 VAL A O 1
ATOM 1944 N N . THR A 1 271 ? -18.407 -1.639 24.311 1.00 98.56 271 THR A N 1
ATOM 1945 C CA . THR A 1 271 ? -19.149 -2.132 25.478 1.00 98.56 271 THR A CA 1
ATOM 1946 C C . THR A 1 271 ? -18.173 -2.569 26.564 1.00 98.56 271 THR A C 1
ATOM 1948 O O . THR A 1 271 ? -17.254 -3.340 26.297 1.00 98.56 271 THR A O 1
ATOM 1951 N N . PHE A 1 272 ? -18.380 -2.099 27.790 1.00 98.62 272 PHE A N 1
ATOM 1952 C CA . PHE A 1 272 ? -17.609 -2.501 28.963 1.00 98.62 272 PHE A CA 1
ATOM 1953 C C . PHE A 1 272 ? -18.380 -3.590 29.702 1.00 98.62 272 PHE A C 1
ATOM 1955 O O . PHE A 1 272 ? -19.565 -3.412 29.998 1.00 98.62 272 PHE A O 1
ATOM 1962 N N . ASN A 1 273 ? -17.709 -4.692 30.022 1.00 98.50 273 ASN A N 1
ATOM 1963 C CA . ASN A 1 273 ? -18.303 -5.831 30.709 1.00 98.50 273 ASN A CA 1
ATOM 1964 C C . ASN A 1 273 ? -17.542 -6.154 31.993 1.00 98.50 273 ASN A C 1
ATOM 1966 O O . ASN A 1 273 ? -16.319 -6.069 32.023 1.00 98.50 273 ASN A O 1
ATOM 1970 N N . ASP A 1 274 ? -18.268 -6.605 33.007 1.00 98.25 274 ASP A N 1
ATOM 1971 C CA . ASP A 1 274 ? -17.751 -7.204 34.232 1.00 98.25 274 ASP A CA 1
ATOM 1972 C C . ASP A 1 274 ? -18.222 -8.660 34.308 1.00 98.25 274 ASP A C 1
ATOM 1974 O O . ASP A 1 274 ? -19.424 -8.933 34.333 1.00 98.25 274 ASP A O 1
ATOM 1978 N N . GLY A 1 275 ? -17.289 -9.614 34.243 1.00 95.44 275 GLY A N 1
ATOM 1979 C CA . GLY A 1 275 ? -17.620 -11.045 34.252 1.00 95.44 275 GLY A CA 1
ATOM 1980 C C . GLY A 1 275 ? -18.556 -11.473 33.109 1.00 95.44 275 GLY A C 1
ATOM 1981 O O . GLY A 1 275 ? -19.347 -12.400 33.267 1.00 95.44 275 GLY A O 1
ATOM 1982 N N . GLY A 1 276 ? -18.506 -10.766 31.974 1.00 94.19 276 GLY A N 1
ATOM 1983 C CA . GLY A 1 276 ? -19.375 -10.983 30.811 1.00 94.19 276 GLY A CA 1
ATOM 1984 C C . GLY A 1 276 ? -20.710 -10.225 30.840 1.00 94.19 276 GLY A C 1
ATOM 1985 O O . GLY A 1 276 ? -21.445 -10.273 29.856 1.00 94.19 276 GLY A O 1
ATOM 1986 N N . VAL A 1 277 ? -21.026 -9.497 31.916 1.00 97.31 277 VAL A N 1
ATOM 1987 C CA . VAL A 1 277 ? -22.237 -8.668 32.019 1.00 97.31 277 VAL A CA 1
ATOM 1988 C C . VAL A 1 277 ? -21.902 -7.218 31.690 1.00 97.31 277 VAL A C 1
ATOM 1990 O O . VAL A 1 277 ? -20.982 -6.653 32.273 1.00 97.31 277 VAL A O 1
ATOM 1993 N N . SER A 1 278 ? -22.658 -6.592 30.786 1.00 97.44 278 SER A N 1
ATOM 1994 C CA . SER A 1 278 ? -22.433 -5.186 30.436 1.00 97.44 278 S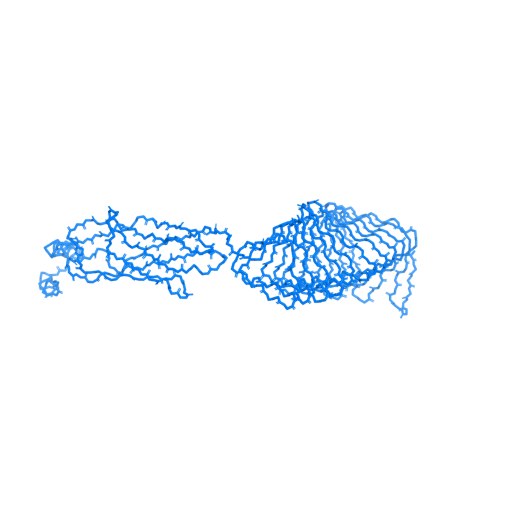ER A CA 1
ATOM 1995 C C . SER A 1 278 ? -22.684 -4.257 31.626 1.00 97.44 278 SER A C 1
ATOM 1997 O O . SER A 1 278 ? -23.742 -4.303 32.253 1.00 97.44 278 SER A O 1
ATOM 1999 N N . ILE A 1 279 ? -21.706 -3.394 31.903 1.00 97.81 279 ILE A N 1
ATOM 2000 C CA . ILE A 1 279 ? -21.764 -2.335 32.922 1.00 97.81 279 ILE A CA 1
ATOM 2001 C C . ILE A 1 279 ? -21.898 -0.935 32.305 1.00 97.81 279 ILE A C 1
ATOM 2003 O O . ILE A 1 279 ? -22.035 0.052 33.027 1.00 97.81 279 ILE A O 1
ATOM 2007 N N . GLY A 1 280 ? -21.867 -0.839 30.974 1.00 97.94 280 GLY A N 1
ATOM 2008 C CA . GLY A 1 280 ? -22.028 0.404 30.228 1.00 97.94 280 GLY A CA 1
ATOM 2009 C C . GLY A 1 280 ? -21.353 0.366 28.858 1.00 97.94 280 GLY A C 1
ATOM 2010 O O . GLY A 1 280 ? -20.753 -0.633 28.458 1.00 97.94 280 GLY A O 1
ATOM 2011 N N . SER A 1 281 ? -21.436 1.482 28.140 1.00 97.81 281 SER A N 1
ATOM 2012 C CA . SER A 1 281 ? -20.835 1.659 26.815 1.00 97.81 281 SER A CA 1
ATOM 2013 C C . SER A 1 281 ? -20.277 3.069 26.640 1.00 97.81 281 SER A C 1
ATOM 2015 O O . SER A 1 281 ? -20.796 4.011 27.238 1.00 97.81 281 SER A O 1
ATOM 2017 N N . GLY A 1 282 ? -19.281 3.219 25.769 1.00 97.38 282 GLY A N 1
ATOM 2018 C CA . GLY A 1 282 ? -18.718 4.509 25.363 1.00 97.38 282 GLY A CA 1
ATOM 2019 C C . GLY A 1 282 ? -18.528 4.584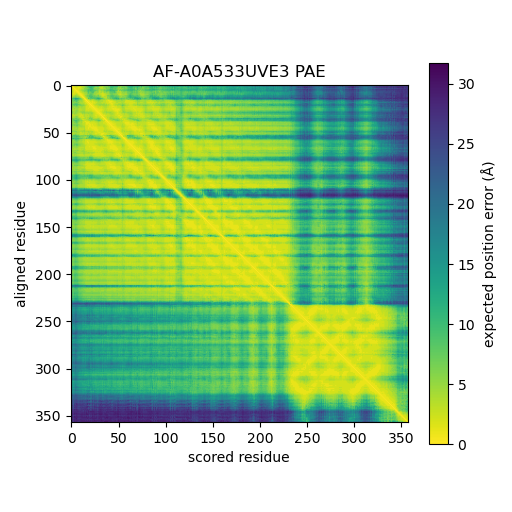 23.848 1.00 97.38 282 GLY A C 1
ATOM 2020 O O . GLY A 1 282 ? -18.315 3.565 23.196 1.00 97.38 282 GLY A O 1
ATOM 2021 N N . THR A 1 283 ? -18.628 5.786 23.278 1.00 97.56 283 THR A N 1
ATOM 2022 C CA . THR A 1 283 ? -18.339 6.032 21.851 1.00 97.56 283 THR A CA 1
ATOM 2023 C C . THR A 1 283 ? -16.872 6.414 21.691 1.00 97.56 283 THR A C 1
ATOM 2025 O O . THR A 1 283 ? -16.359 7.160 22.525 1.00 97.56 283 THR A O 1
ATOM 2028 N N . LEU A 1 284 ? -16.217 5.899 20.650 1.00 98.12 284 LEU A N 1
ATOM 2029 C CA . LEU A 1 284 ? -14.839 6.254 20.321 1.00 98.12 284 LEU A CA 1
ATOM 2030 C C . LEU A 1 284 ? -14.761 7.713 19.852 1.00 98.12 284 LEU A C 1
ATOM 2032 O O . LEU A 1 284 ? -15.546 8.146 19.007 1.00 98.12 284 LEU A O 1
ATOM 2036 N N . ASP A 1 285 ? -13.818 8.468 20.406 1.00 97.06 285 ASP A N 1
ATOM 2037 C CA . ASP A 1 285 ? -13.461 9.801 19.932 1.00 97.06 285 ASP A CA 1
ATOM 2038 C C . ASP A 1 285 ? -12.519 9.746 18.713 1.00 97.06 285 ASP A C 1
ATOM 2040 O O . ASP A 1 285 ? -12.138 8.677 18.235 1.00 97.06 285 ASP A O 1
ATOM 2044 N N . GLY A 1 286 ? -12.108 10.913 18.202 1.00 93.38 286 GLY A N 1
ATOM 2045 C CA . GLY A 1 286 ? -11.208 11.015 17.044 1.00 93.38 286 GLY A CA 1
ATOM 2046 C C . GLY A 1 286 ? -9.798 10.443 17.256 1.00 93.38 286 GLY A C 1
ATOM 2047 O O . GLY A 1 286 ? -9.009 10.421 16.314 1.00 93.38 286 GLY A O 1
ATOM 2048 N N . THR A 1 287 ? -9.470 9.985 18.468 1.00 95.12 287 THR A N 1
ATOM 2049 C CA . THR A 1 287 ? -8.218 9.292 18.801 1.00 95.12 287 THR A CA 1
ATOM 2050 C C . THR A 1 287 ? -8.411 7.790 19.027 1.00 95.12 287 THR A C 1
ATOM 2052 O O . THR A 1 287 ? -7.466 7.108 19.416 1.00 95.12 287 THR A O 1
ATOM 2055 N N . GLY A 1 288 ? -9.618 7.264 18.792 1.00 97.00 288 GLY A N 1
ATOM 2056 C CA . GLY A 1 288 ? -9.936 5.856 19.021 1.00 97.00 288 GLY A CA 1
ATOM 2057 C C . GLY A 1 288 ? -10.080 5.523 20.505 1.00 97.00 288 GLY A C 1
ATOM 2058 O O . GLY A 1 288 ? -9.809 4.390 20.906 1.00 97.00 288 GLY A O 1
ATOM 2059 N N . GLN A 1 289 ? -10.473 6.493 21.340 1.00 98.25 289 GLN A N 1
ATOM 2060 C CA . GLN A 1 289 ? -10.648 6.288 22.778 1.00 98.25 289 GLN A CA 1
ATOM 2061 C C . GLN A 1 289 ? -12.099 6.417 23.229 1.00 98.25 289 GLN A C 1
ATOM 2063 O O . GLN A 1 289 ? -12.831 7.293 22.780 1.00 98.25 289 GLN A O 1
ATOM 2068 N N . ALA A 1 290 ? -12.504 5.563 24.168 1.00 98.44 290 ALA A N 1
ATOM 2069 C CA . ALA A 1 290 ? -13.794 5.635 24.850 1.00 98.44 290 ALA A CA 1
ATOM 2070 C C . ALA A 1 290 ? -13.590 5.525 26.364 1.00 98.44 290 ALA A C 1
ATOM 2072 O O . ALA A 1 290 ? -12.705 4.806 26.827 1.00 98.44 290 ALA A O 1
ATOM 2073 N N . THR A 1 291 ? -14.429 6.201 27.150 1.00 98.12 291 THR A N 1
ATOM 2074 C CA . THR A 1 291 ? -14.369 6.138 28.618 1.00 98.12 291 THR A CA 1
ATOM 2075 C C . THR A 1 291 ? -15.709 5.742 29.225 1.00 98.12 291 THR A C 1
ATOM 2077 O O . THR A 1 291 ? -16.768 6.045 28.674 1.00 98.12 291 THR A O 1
ATOM 2080 N N . LEU A 1 292 ? -15.655 5.065 30.373 1.00 98.50 292 LEU A N 1
ATOM 2081 C CA . LEU A 1 292 ? -16.813 4.764 31.210 1.00 98.50 292 LEU A CA 1
ATOM 2082 C C . LEU A 1 292 ? -16.449 4.979 32.680 1.00 98.50 292 LEU A C 1
ATOM 2084 O O . LEU A 1 292 ? -15.533 4.338 33.190 1.00 98.50 292 LEU A O 1
ATOM 2088 N N . SER A 1 293 ? -17.195 5.839 33.372 1.00 98.19 293 SER A N 1
ATOM 2089 C CA . SER A 1 293 ? -17.039 6.049 34.814 1.00 98.19 293 SER A CA 1
ATOM 2090 C C . SER A 1 293 ? -18.134 5.327 35.596 1.00 98.19 293 SER A C 1
ATOM 2092 O O . SER A 1 293 ? -19.320 5.531 35.339 1.00 98.19 293 SER A O 1
ATOM 2094 N N . VAL A 1 294 ? -17.742 4.514 36.579 1.00 97.06 294 VAL A N 1
ATOM 2095 C CA . VAL A 1 294 ? -18.647 3.757 37.456 1.00 97.06 294 VAL A CA 1
ATOM 2096 C C . VAL A 1 294 ? -18.262 3.934 38.922 1.00 97.06 294 VAL A C 1
ATOM 2098 O O . VAL A 1 294 ? -17.087 4.026 39.263 1.00 97.06 294 VAL A O 1
ATOM 2101 N N . SER A 1 295 ? -19.254 3.961 39.806 1.00 95.56 295 SER A N 1
ATOM 2102 C CA . SER A 1 295 ? -19.070 3.951 41.269 1.00 95.56 295 SER A CA 1
ATOM 2103 C C . SER A 1 295 ? -19.872 2.840 41.955 1.00 95.56 295 SER A C 1
ATOM 2105 O O . SER A 1 295 ? -19.927 2.764 43.179 1.00 95.56 295 SER A O 1
ATOM 2107 N N . THR A 1 296 ? -20.511 1.974 41.165 1.00 94.44 296 THR A N 1
ATOM 2108 C CA . THR A 1 296 ? -21.498 0.981 41.611 1.00 94.44 296 THR A CA 1
ATOM 2109 C C . THR A 1 296 ? -20.949 -0.442 41.701 1.00 94.44 296 THR A C 1
ATOM 2111 O O . THR A 1 296 ? -21.701 -1.349 42.058 1.00 94.44 296 THR A O 1
ATOM 2114 N N . LEU A 1 297 ? -19.665 -0.660 41.391 1.00 96.12 297 LEU A N 1
ATOM 2115 C CA . LEU A 1 297 ? -19.035 -1.975 41.531 1.00 96.12 297 LEU A CA 1
ATOM 2116 C C . LEU A 1 297 ? -19.070 -2.413 43.002 1.00 96.12 297 LEU A C 1
ATOM 2118 O O . LEU A 1 297 ? -18.704 -1.651 43.899 1.00 96.12 297 LEU A O 1
ATOM 2122 N N . SER A 1 298 ? -19.536 -3.635 43.250 1.00 96.44 298 SER A N 1
ATOM 2123 C CA . SER A 1 298 ? -19.557 -4.235 44.586 1.00 96.44 298 SER A CA 1
ATOM 2124 C C . SER A 1 298 ? -18.142 -4.449 45.129 1.00 96.44 298 SER A C 1
ATOM 2126 O O . SER A 1 298 ? -17.185 -4.479 44.373 1.00 96.44 298 SER A O 1
ATOM 2128 N N . ALA A 1 299 ? -17.979 -4.652 46.436 1.00 96.00 299 ALA A N 1
ATOM 2129 C CA . ALA A 1 299 ? -16.681 -5.090 46.951 1.00 96.00 299 ALA A CA 1
ATOM 2130 C C . ALA A 1 299 ? -16.350 -6.511 46.453 1.00 96.00 299 ALA A C 1
ATOM 2132 O O . ALA A 1 299 ? -17.182 -7.413 46.558 1.00 96.00 299 ALA A O 1
ATOM 2133 N N . GLY A 1 300 ? -15.138 -6.712 45.940 1.00 96.94 300 GLY A N 1
ATOM 2134 C CA . GLY A 1 300 ? -14.700 -7.964 45.330 1.00 96.94 300 GLY A CA 1
ATOM 2135 C C . GLY A 1 300 ? -13.653 -7.766 44.234 1.00 96.94 300 GLY A C 1
ATOM 2136 O O . GLY A 1 300 ? -13.137 -6.668 44.025 1.00 96.94 300 GLY A O 1
ATOM 2137 N N . THR A 1 301 ? -13.325 -8.855 43.542 1.00 97.81 301 THR A N 1
ATOM 2138 C CA . THR A 1 301 ? -12.509 -8.828 42.323 1.00 97.81 301 THR A CA 1
ATOM 2139 C C . THR A 1 301 ? -13.429 -8.936 41.116 1.00 97.81 301 THR A C 1
ATOM 2141 O O . THR A 1 301 ? -14.229 -9.864 41.033 1.00 97.81 301 THR A O 1
ATOM 2144 N N . HIS A 1 302 ? -13.280 -7.995 40.194 1.00 98.12 302 HIS A N 1
ATOM 2145 C CA . HIS A 1 302 ? -14.043 -7.861 38.963 1.00 98.12 302 HIS A CA 1
ATOM 2146 C C . HIS A 1 302 ? -13.146 -8.151 37.761 1.00 98.12 302 HIS A C 1
ATOM 2148 O O . HIS A 1 302 ? -11.986 -7.730 37.736 1.00 98.12 302 HIS A O 1
ATOM 2154 N N . THR A 1 303 ? -13.686 -8.844 36.761 1.00 98.19 303 THR A N 1
ATOM 2155 C CA . THR A 1 303 ? -12.976 -9.144 35.510 1.00 98.19 303 THR A CA 1
ATOM 2156 C C . THR A 1 303 ? -13.531 -8.241 34.424 1.00 98.19 303 THR A C 1
ATOM 2158 O O . THR A 1 303 ? -14.563 -8.541 33.821 1.00 98.19 303 THR A O 1
ATOM 2161 N N . ILE A 1 304 ? -12.854 -7.116 34.205 1.00 98.62 304 ILE A N 1
ATOM 2162 C CA . ILE A 1 304 ? -13.298 -6.076 33.285 1.00 98.62 304 ILE A CA 1
ATOM 2163 C C . ILE A 1 304 ? -12.758 -6.356 31.884 1.00 98.62 304 ILE A C 1
ATOM 2165 O O . ILE A 1 304 ? -11.557 -6.545 31.697 1.00 98.62 304 ILE A O 1
ATOM 2169 N N . THR A 1 305 ? -13.640 -6.355 30.891 1.00 98.62 305 THR A N 1
ATOM 2170 C CA . THR A 1 305 ? -13.281 -6.442 29.468 1.00 98.62 305 THR A CA 1
ATOM 2171 C C . THR A 1 305 ? -13.954 -5.327 28.683 1.00 98.62 305 THR A C 1
ATOM 2173 O O . THR A 1 305 ? -15.023 -4.840 29.055 1.00 98.62 305 THR A O 1
ATOM 2176 N N . ALA A 1 306 ? -13.322 -4.926 27.587 1.00 98.62 306 ALA A N 1
ATOM 2177 C CA . ALA A 1 306 ? -13.882 -4.008 26.612 1.00 98.62 306 ALA A CA 1
ATOM 2178 C C . ALA A 1 306 ? -14.076 -4.721 25.279 1.00 98.62 306 ALA A C 1
ATOM 2180 O O . ALA A 1 306 ? -13.138 -5.319 24.754 1.00 98.62 306 ALA A O 1
ATOM 2181 N N . VAL A 1 307 ? -15.284 -4.639 24.733 1.00 98.56 307 VAL A N 1
ATOM 2182 C CA . VAL A 1 307 ? -15.652 -5.244 23.453 1.00 98.56 307 VAL A CA 1
ATOM 2183 C C . VAL A 1 307 ? -15.946 -4.133 22.458 1.00 98.56 307 VAL A C 1
ATOM 2185 O O . VAL A 1 307 ? -16.934 -3.409 22.599 1.00 98.56 307 VAL A O 1
ATOM 2188 N N . TYR A 1 308 ? -15.087 -4.007 21.454 1.00 98.31 308 TYR A N 1
ATOM 2189 C CA . TYR A 1 308 ? -15.330 -3.204 20.267 1.00 98.31 308 TYR A CA 1
ATOM 2190 C C . TYR A 1 308 ? -16.069 -4.055 19.229 1.00 98.31 308 TYR A C 1
ATOM 2192 O O . TYR A 1 308 ? -15.641 -5.165 18.919 1.00 98.31 308 TYR A O 1
ATOM 2200 N N . LEU A 1 309 ? -17.188 -3.553 18.702 1.00 93.81 309 LEU A N 1
ATOM 2201 C CA . LEU A 1 309 ? -18.062 -4.308 17.792 1.00 93.81 309 LEU A CA 1
ATOM 2202 C C . LEU A 1 309 ? -17.701 -4.161 16.308 1.00 93.81 309 LEU A C 1
ATOM 2204 O O . LEU A 1 309 ? -18.404 -4.718 15.467 1.00 93.81 309 LEU A O 1
ATOM 2208 N N . GLY A 1 310 ? -16.629 -3.439 15.989 1.00 92.69 310 GLY A N 1
ATOM 2209 C CA . GLY A 1 310 ? -16.286 -3.111 14.612 1.00 92.69 310 GLY A CA 1
ATOM 2210 C C . GLY A 1 310 ? -17.079 -1.927 14.059 1.00 92.69 310 GLY A C 1
ATOM 2211 O O . GLY A 1 310 ? -17.977 -1.379 14.707 1.00 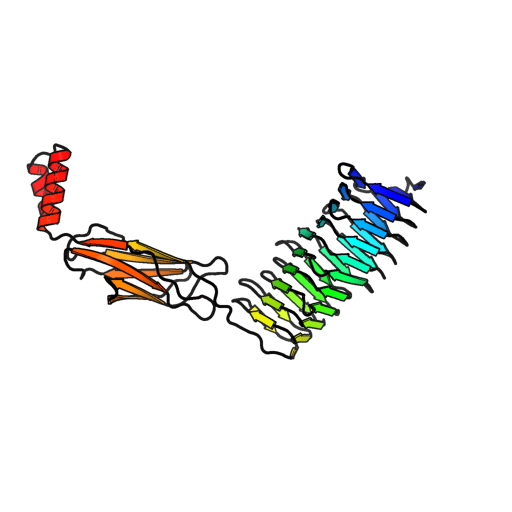92.69 310 GLY A O 1
ATOM 2212 N N . ASP A 1 311 ? -16.739 -1.556 12.833 1.00 89.62 311 ASP A N 1
ATOM 2213 C CA . ASP A 1 311 ? -17.496 -0.641 11.985 1.00 89.62 311 ASP A CA 1
ATOM 2214 C C . ASP A 1 311 ? -17.483 -1.145 10.527 1.00 89.62 311 ASP A C 1
ATOM 2216 O O . ASP A 1 311 ? -17.248 -2.326 10.277 1.00 89.62 311 ASP A O 1
ATOM 2220 N N . SER A 1 312 ? -17.789 -0.287 9.548 1.00 83.56 312 SER A N 1
ATOM 2221 C CA . SER A 1 312 ? -17.793 -0.684 8.131 1.00 83.56 312 SER A CA 1
ATOM 2222 C C . SER A 1 312 ? -16.417 -1.105 7.600 1.00 83.56 312 SER A C 1
ATOM 2224 O O . SER A 1 312 ? -16.342 -1.794 6.586 1.00 83.56 312 SER A O 1
ATOM 2226 N N . ASN A 1 313 ? -15.334 -0.675 8.247 1.00 83.94 313 ASN A N 1
ATOM 2227 C CA . ASN A 1 313 ? -13.964 -0.874 7.784 1.00 83.94 313 ASN A CA 1
ATOM 2228 C C . ASN A 1 313 ? -13.140 -1.748 8.728 1.00 83.94 313 ASN A C 1
ATOM 2230 O O . ASN A 1 313 ? -12.191 -2.390 8.278 1.00 83.94 313 ASN A O 1
ATOM 2234 N N . PHE A 1 314 ? -13.504 -1.795 10.007 1.00 89.12 314 PHE A N 1
ATOM 2235 C CA . PHE A 1 314 ? -12.728 -2.431 11.060 1.00 89.12 314 PHE A CA 1
ATOM 2236 C C . PHE A 1 314 ? -13.488 -3.583 11.722 1.00 89.12 314 PHE A C 1
ATOM 2238 O O . PHE A 1 314 ? -14.651 -3.450 12.097 1.00 89.12 314 PHE A O 1
ATOM 2245 N N . ASN A 1 315 ? -12.810 -4.715 11.913 1.00 92.56 315 ASN A N 1
ATOM 2246 C CA . ASN A 1 315 ? -13.365 -5.885 12.581 1.00 92.56 315 ASN A CA 1
ATOM 2247 C C . ASN A 1 315 ? -13.547 -5.649 14.088 1.00 92.56 315 ASN A C 1
ATOM 2249 O O . ASN A 1 315 ? -12.764 -4.913 14.708 1.00 92.56 315 ASN A O 1
ATOM 2253 N N . PRO A 1 316 ? -14.528 -6.338 14.701 1.00 96.00 316 PRO A N 1
ATOM 2254 C CA . PRO A 1 316 ? -14.655 -6.406 16.148 1.00 96.00 316 PRO A CA 1
ATOM 2255 C C . PRO A 1 316 ? -13.375 -6.921 16.813 1.00 96.00 316 PRO A C 1
ATOM 2257 O O . PRO A 1 316 ? -12.705 -7.815 16.297 1.00 96.00 316 PRO A O 1
ATOM 2260 N N . SER A 1 317 ? -13.081 -6.425 18.011 1.00 98.25 317 SER A N 1
ATOM 2261 C CA . SER A 1 317 ? -12.027 -6.976 18.865 1.00 98.25 317 SER A CA 1
ATOM 2262 C C . SER A 1 317 ? -12.392 -6.846 20.340 1.00 98.25 317 SER A C 1
ATOM 2264 O O . SER A 1 317 ? -13.261 -6.069 20.733 1.00 98.25 317 SER A O 1
ATOM 2266 N N . THR A 1 318 ? -11.762 -7.662 21.180 1.00 98.38 318 THR A N 1
ATOM 2267 C CA . THR A 1 318 ? -11.978 -7.656 22.631 1.00 98.38 318 THR A CA 1
ATOM 2268 C C . THR A 1 318 ? -10.646 -7.460 23.334 1.00 98.38 318 THR A C 1
ATOM 2270 O O . THR A 1 318 ? -9.638 -8.035 22.923 1.00 98.38 318 THR A O 1
ATOM 2273 N N . SER A 1 319 ? -10.631 -6.638 24.380 1.00 98.69 319 SER A N 1
ATOM 2274 C CA . SER A 1 319 ? -9.435 -6.435 25.188 1.00 98.69 319 SER A CA 1
ATOM 2275 C C . SER A 1 319 ? -9.039 -7.701 25.950 1.00 98.69 319 SER A C 1
ATOM 2277 O O . SER A 1 319 ? -9.898 -8.521 26.281 1.00 98.69 319 SER A O 1
ATOM 2279 N N . PRO A 1 320 ? -7.767 -7.818 26.365 1.00 98.38 320 PRO A N 1
ATOM 2280 C CA . PRO A 1 320 ? -7.411 -8.679 27.484 1.00 98.38 320 PRO A CA 1
ATOM 2281 C C . PRO A 1 320 ? -8.239 -8.348 28.738 1.00 98.38 320 PRO A C 1
ATOM 2283 O O . PRO A 1 320 ? -8.757 -7.235 28.886 1.00 98.38 320 PRO A O 1
ATOM 2286 N N . GLU A 1 321 ? -8.338 -9.310 29.654 1.00 98.25 321 GLU A N 1
ATOM 2287 C CA . GLU A 1 321 ? -9.015 -9.132 30.939 1.00 98.25 321 GLU A CA 1
ATOM 2288 C C . GLU A 1 321 ? -8.229 -8.197 31.873 1.00 98.25 321 GLU A C 1
ATOM 2290 O O . GLU A 1 321 ? -7.037 -8.389 32.119 1.00 98.25 321 GLU A O 1
ATOM 2295 N N . LEU A 1 322 ? -8.918 -7.210 32.448 1.00 98.50 322 LEU A N 1
ATOM 2296 C CA . LEU A 1 322 ? -8.412 -6.330 33.497 1.00 98.50 322 LEU A CA 1
ATOM 2297 C C . LEU A 1 322 ? -9.024 -6.724 34.848 1.00 98.50 322 LEU A C 1
ATOM 2299 O O . LEU A 1 322 ? -10.222 -6.562 35.072 1.00 98.50 322 LEU A O 1
ATOM 2303 N N . SER A 1 323 ? -8.193 -7.197 35.778 1.00 98.25 323 SER A N 1
ATOM 2304 C CA . SER A 1 323 ? -8.618 -7.505 37.150 1.00 98.25 323 SER A CA 1
ATOM 2305 C C . SER A 1 323 ? -8.757 -6.217 37.970 1.00 98.25 323 SER A C 1
ATOM 2307 O O . SER A 1 323 ? -7.755 -5.642 38.395 1.00 98.25 323 SER A O 1
ATOM 2309 N N . GLN A 1 324 ? -9.986 -5.747 38.189 1.00 98.38 324 GLN A N 1
ATOM 2310 C CA . GLN A 1 324 ? -10.291 -4.595 39.043 1.00 98.38 324 GLN A CA 1
ATOM 2311 C C . GLN A 1 324 ? -10.633 -5.072 40.455 1.00 98.38 324 GLN A C 1
ATOM 2313 O O . GLN A 1 324 ? -11.579 -5.829 40.653 1.00 98.38 324 GLN A O 1
ATOM 2318 N N . VAL A 1 325 ? -9.904 -4.592 41.459 1.00 98.06 325 VAL A N 1
ATOM 2319 C CA . VAL A 1 325 ? -10.188 -4.911 42.863 1.00 98.06 325 VAL A CA 1
ATOM 2320 C C . VAL A 1 325 ? -10.933 -3.750 43.514 1.00 98.06 325 VAL A C 1
ATOM 2322 O O . VAL A 1 325 ? -10.481 -2.608 43.462 1.00 98.06 325 VAL A O 1
ATOM 2325 N N . VAL A 1 326 ? -12.058 -4.052 44.160 1.00 97.75 326 VAL A N 1
ATOM 2326 C CA . VAL A 1 326 ? -12.860 -3.108 44.942 1.00 97.75 326 VAL A CA 1
ATOM 2327 C C . VAL A 1 326 ? -12.873 -3.572 46.393 1.00 97.75 326 VAL A C 1
ATOM 2329 O O . VAL A 1 326 ? -13.353 -4.655 46.724 1.00 97.75 326 VAL A O 1
ATOM 2332 N N . LEU A 1 327 ? -12.327 -2.752 47.280 1.00 96.69 327 LEU A N 1
ATOM 2333 C CA . LEU A 1 327 ? -12.241 -3.029 48.706 1.00 96.69 327 LEU A CA 1
ATOM 2334 C C . LEU A 1 327 ? -13.492 -2.522 49.422 1.00 96.69 327 LEU A C 1
ATOM 2336 O O . LEU A 1 327 ? -14.021 -1.451 49.122 1.00 96.69 327 LEU A O 1
ATOM 2340 N N . THR A 1 328 ? -13.925 -3.251 50.445 1.00 93.94 328 THR A N 1
ATOM 2341 C CA . THR A 1 328 ? -14.783 -2.663 51.482 1.00 93.94 328 THR A CA 1
ATOM 2342 C C . THR A 1 328 ? -14.021 -1.564 52.239 1.00 93.94 328 THR A C 1
ATOM 2344 O O . THR A 1 328 ? -12.788 -1.627 52.320 1.00 93.94 328 THR A O 1
ATOM 2347 N N . PRO A 1 329 ? -14.715 -0.600 52.874 1.00 89.50 329 PRO A N 1
ATOM 2348 C CA . PRO A 1 329 ? -14.057 0.397 53.722 1.00 89.50 329 PRO A CA 1
ATOM 2349 C C . PRO A 1 329 ? -13.160 -0.228 54.804 1.00 89.50 329 PRO A C 1
ATOM 2351 O O . PRO A 1 329 ? -12.025 0.201 54.984 1.00 89.50 329 PRO A O 1
ATOM 2354 N N . SER A 1 330 ? -13.606 -1.312 55.455 1.00 89.31 330 SER A N 1
ATOM 2355 C CA . SER A 1 330 ? -12.796 -2.031 56.456 1.00 89.31 330 SER A CA 1
ATOM 2356 C C . SER A 1 330 ? -11.507 -2.600 55.861 1.00 89.31 330 SER A C 1
ATOM 2358 O O . SER A 1 330 ? -10.437 -2.423 56.431 1.00 89.31 330 SER A O 1
ATOM 2360 N N . GLN A 1 331 ? -11.579 -3.236 54.687 1.00 91.56 331 GLN A N 1
ATOM 2361 C CA . GLN A 1 331 ? -10.389 -3.773 54.019 1.00 91.56 331 GLN A CA 1
ATOM 2362 C C . GLN A 1 331 ? -9.416 -2.666 53.593 1.00 91.56 331 GLN A C 1
ATOM 2364 O O . GLN A 1 331 ? -8.202 -2.869 53.623 1.00 91.56 331 GLN A O 1
ATOM 2369 N N . ALA A 1 332 ? -9.925 -1.497 53.193 1.00 88.12 332 ALA A N 1
ATOM 2370 C CA . ALA A 1 332 ? -9.088 -0.340 52.891 1.00 88.12 332 ALA A CA 1
ATOM 2371 C C . ALA A 1 332 ? -8.347 0.154 54.146 1.00 88.12 332 ALA A C 1
ATOM 2373 O O . ALA A 1 332 ? -7.137 0.385 54.091 1.00 88.12 332 ALA A O 1
ATOM 2374 N N . VAL A 1 333 ? -9.050 0.227 55.282 1.00 86.44 333 VAL A N 1
ATOM 2375 C CA . VAL A 1 333 ? -8.482 0.579 56.591 1.00 86.44 333 VAL A CA 1
ATOM 2376 C C . VAL A 1 333 ? -7.412 -0.424 57.031 1.00 86.44 333 VAL A C 1
ATOM 2378 O O . VAL A 1 333 ? -6.318 -0.006 57.412 1.00 86.44 333 VAL A O 1
ATOM 2381 N N . ASP A 1 334 ? -7.666 -1.729 56.910 1.00 87.62 334 ASP A N 1
ATOM 2382 C CA . ASP A 1 334 ? -6.702 -2.776 57.275 1.00 87.62 334 ASP A CA 1
ATOM 2383 C C . ASP A 1 334 ? -5.437 -2.717 56.409 1.00 87.62 334 ASP A C 1
ATOM 2385 O O . ASP A 1 334 ? -4.314 -2.841 56.907 1.00 87.62 334 ASP A O 1
ATOM 2389 N N . ARG A 1 335 ? -5.586 -2.483 55.097 1.00 85.75 335 ARG A N 1
ATOM 2390 C CA . ARG A 1 335 ? -4.437 -2.316 54.193 1.00 85.75 335 ARG A CA 1
ATOM 2391 C C . ARG A 1 335 ? -3.618 -1.083 54.545 1.00 85.75 335 ARG A C 1
ATOM 2393 O O . ARG A 1 335 ? -2.389 -1.157 54.533 1.00 85.75 335 ARG A O 1
ATOM 2400 N N . LEU A 1 336 ? -4.279 0.022 54.879 1.00 83.00 336 LEU A N 1
ATOM 2401 C CA . LEU A 1 336 ? -3.603 1.240 55.305 1.00 83.00 336 LEU A CA 1
ATOM 2402 C C . LEU A 1 336 ? -2.862 1.033 56.634 1.00 83.00 336 LEU A C 1
ATOM 2404 O O . LEU A 1 336 ? -1.711 1.448 56.756 1.00 83.00 336 LEU A O 1
ATOM 2408 N N . ALA A 1 337 ? -3.472 0.333 57.595 1.00 81.31 337 ALA A N 1
ATOM 2409 C CA . ALA A 1 337 ? -2.850 -0.011 58.872 1.00 81.31 337 ALA A CA 1
ATOM 2410 C C . ALA A 1 337 ? -1.617 -0.912 58.692 1.00 81.31 337 ALA A C 1
ATOM 2412 O O . ALA A 1 337 ? -0.566 -0.643 59.273 1.00 81.31 337 ALA A O 1
ATOM 2413 N N . ASN A 1 338 ? -1.703 -1.933 57.834 1.00 82.38 338 ASN A N 1
ATOM 2414 C CA . ASN A 1 338 ? -0.577 -2.816 57.521 1.00 82.38 338 ASN A CA 1
ATOM 2415 C C . ASN A 1 338 ? 0.570 -2.075 56.820 1.00 82.38 338 ASN A C 1
ATOM 2417 O O . ASN A 1 338 ? 1.742 -2.300 57.135 1.00 82.38 338 ASN A O 1
ATOM 2421 N N . LEU A 1 339 ? 0.253 -1.163 55.896 1.00 83.31 339 LEU A N 1
ATOM 2422 C CA . LEU A 1 339 ? 1.258 -0.327 55.243 1.00 83.31 339 LEU A CA 1
ATOM 2423 C C . LEU A 1 339 ? 1.929 0.620 56.247 1.00 83.31 339 LEU A C 1
ATOM 2425 O O . LEU A 1 339 ? 3.154 0.702 56.282 1.00 83.31 339 LEU A O 1
ATOM 2429 N N . ALA A 1 340 ? 1.147 1.278 57.104 1.00 79.25 340 ALA A N 1
ATOM 2430 C CA . ALA A 1 340 ? 1.659 2.153 58.154 1.00 79.25 340 ALA A CA 1
ATOM 2431 C C . ALA A 1 340 ? 2.559 1.404 59.148 1.00 79.25 340 ALA A C 1
ATOM 2433 O O . ALA A 1 340 ? 3.621 1.911 59.505 1.00 79.25 340 ALA A O 1
ATOM 2434 N N . HIS A 1 341 ? 2.184 0.179 59.532 1.00 80.50 341 HIS A N 1
ATOM 2435 C CA . HIS A 1 341 ? 3.019 -0.695 60.356 1.00 80.50 341 HIS A CA 1
ATOM 2436 C C . HIS A 1 341 ? 4.342 -1.038 59.658 1.00 80.50 341 HIS A C 1
ATOM 2438 O O . HIS A 1 341 ? 5.406 -0.914 60.259 1.00 80.50 341 HIS A O 1
ATOM 2444 N N . THR A 1 342 ? 4.287 -1.393 58.370 1.00 84.19 342 THR A N 1
ATOM 2445 C CA . THR A 1 342 ? 5.475 -1.714 57.558 1.00 84.19 342 THR A CA 1
ATOM 2446 C C . THR A 1 342 ? 6.420 -0.514 57.414 1.00 84.19 342 THR A C 1
ATOM 2448 O O . THR A 1 342 ? 7.636 -0.683 57.395 1.00 84.19 342 THR A O 1
ATOM 2451 N N . LEU A 1 343 ? 5.873 0.702 57.344 1.00 84.69 343 LEU A N 1
ATOM 2452 C CA . LEU A 1 343 ? 6.629 1.953 57.224 1.00 84.69 343 LEU A CA 1
ATOM 2453 C C . LEU A 1 343 ? 7.020 2.575 58.579 1.00 84.69 343 LEU A C 1
ATOM 2455 O O . LEU A 1 343 ? 7.707 3.594 58.600 1.00 84.69 343 LEU A O 1
ATOM 2459 N N . GLY A 1 344 ? 6.600 1.987 59.706 1.00 84.00 344 GLY A N 1
ATOM 2460 C CA . GLY A 1 344 ? 6.909 2.481 61.051 1.00 84.00 344 GLY A CA 1
ATOM 2461 C C . GLY A 1 344 ? 6.225 3.804 61.432 1.00 84.00 344 GLY A C 1
ATOM 2462 O O . GLY A 1 344 ? 6.729 4.517 62.302 1.00 84.00 344 GLY A O 1
ATOM 2463 N N . LEU A 1 345 ? 5.103 4.150 60.791 1.00 77.25 345 LEU A N 1
ATOM 2464 C CA . LEU A 1 345 ? 4.335 5.367 61.089 1.00 77.25 345 LEU A CA 1
ATOM 2465 C C . LEU A 1 345 ? 3.650 5.272 62.464 1.00 77.25 345 LEU A C 1
ATOM 2467 O O . LEU A 1 345 ? 3.262 4.190 62.915 1.00 77.25 345 LEU A O 1
ATOM 2471 N N . LYS A 1 346 ? 3.492 6.407 63.156 1.00 72.06 346 LYS A N 1
ATOM 2472 C CA . LYS A 1 346 ? 2.892 6.441 64.502 1.00 72.06 346 LYS A CA 1
ATOM 2473 C C . LYS A 1 346 ? 1.365 6.346 64.413 1.00 72.06 346 LYS A C 1
ATOM 2475 O O . LYS A 1 346 ? 0.748 6.912 63.518 1.00 72.06 346 LYS A O 1
ATOM 2480 N N . SER A 1 347 ? 0.726 5.713 65.403 1.00 65.44 347 SER A N 1
ATOM 2481 C CA . SER A 1 347 ? -0.737 5.487 65.436 1.00 65.44 347 SER A CA 1
ATOM 2482 C C . SER A 1 347 ? -1.586 6.760 65.265 1.00 65.44 347 SER A C 1
ATOM 2484 O O . SER A 1 347 ? -2.683 6.695 64.725 1.00 65.44 347 SER A O 1
ATOM 2486 N N . SER A 1 348 ? -1.078 7.926 65.679 1.00 63.59 348 SER A N 1
ATOM 2487 C CA . SER A 1 348 ? -1.751 9.225 65.521 1.00 63.59 348 SER A CA 1
ATOM 2488 C C . SER A 1 348 ? -1.859 9.706 64.065 1.00 63.59 348 SER A C 1
ATOM 2490 O O . SER A 1 348 ? -2.747 10.491 63.737 1.00 63.59 348 SER A O 1
ATOM 2492 N N . GLU A 1 349 ? -0.956 9.256 63.191 1.00 64.19 349 GLU A N 1
ATOM 2493 C CA . GLU A 1 349 ? -0.952 9.584 61.757 1.00 64.19 349 GLU A CA 1
ATOM 2494 C C . GLU A 1 349 ? -1.950 8.694 60.993 1.00 64.19 349 GLU A C 1
ATOM 2496 O O . GLU A 1 349 ? -2.578 9.143 60.034 1.00 64.19 349 GLU A O 1
ATOM 2501 N N . LEU A 1 350 ? -2.177 7.469 61.484 1.00 62.88 350 LEU A N 1
ATOM 2502 C CA . LEU A 1 350 ? -3.147 6.513 60.946 1.00 62.88 350 LEU A CA 1
ATOM 2503 C C . LEU A 1 350 ? -4.604 6.950 61.197 1.00 62.88 350 LEU A C 1
ATOM 2505 O O . LEU A 1 350 ? -5.408 6.936 60.267 1.00 62.88 350 LEU A O 1
ATOM 2509 N N . ASP A 1 351 ? -4.924 7.424 62.406 1.00 66.06 351 ASP A N 1
ATOM 2510 C CA . ASP A 1 351 ? -6.267 7.919 62.777 1.00 66.06 351 ASP A CA 1
ATOM 2511 C C . ASP A 1 351 ? -6.731 9.108 61.917 1.00 66.06 351 ASP A 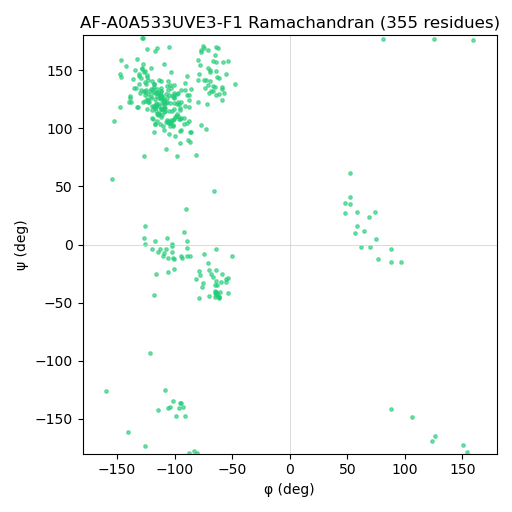C 1
ATOM 2513 O O . ASP A 1 351 ? -7.925 9.290 61.668 1.00 66.06 351 ASP A O 1
ATOM 2517 N N . SER A 1 352 ? -5.790 9.943 61.469 1.00 61.12 352 SER A N 1
ATOM 2518 C CA . SER A 1 352 ? -6.090 11.102 60.618 1.00 61.12 352 SER A CA 1
ATOM 2519 C C . SER A 1 352 ? -6.366 10.685 59.171 1.00 61.12 352 SER A C 1
ATOM 2521 O O . SER A 1 352 ? -7.249 11.252 58.531 1.00 61.12 352 SER A O 1
ATOM 2523 N N . ALA A 1 353 ? -5.658 9.668 58.671 1.00 58.69 353 ALA A N 1
ATOM 2524 C CA . ALA A 1 353 ? -5.853 9.125 57.329 1.00 58.69 353 ALA A CA 1
ATOM 2525 C C . ALA A 1 353 ? -7.119 8.251 57.219 1.00 58.69 353 ALA A C 1
ATOM 2527 O O . ALA A 1 353 ? -7.797 8.284 56.196 1.00 58.69 353 ALA A O 1
ATOM 2528 N N . GLN A 1 354 ? -7.491 7.529 58.282 1.00 63.47 354 GLN A N 1
ATOM 2529 C CA . GLN A 1 354 ? -8.716 6.716 58.327 1.00 63.47 354 GLN A CA 1
ATOM 2530 C C . GLN A 1 354 ? -10.008 7.545 58.280 1.00 63.47 354 GLN A C 1
ATOM 2532 O O . GLN A 1 354 ? -11.013 7.061 57.778 1.00 63.47 354 GLN A O 1
ATOM 2537 N N . LYS A 1 355 ? -9.999 8.795 58.764 1.00 63.88 355 LYS A N 1
ATOM 2538 C CA . LYS A 1 355 ? -11.167 9.700 58.714 1.00 63.88 355 LYS A CA 1
ATOM 2539 C C . LYS A 1 355 ? -11.460 10.275 57.320 1.00 63.88 355 LYS A C 1
ATOM 2541 O O . LYS A 1 355 ? -12.462 10.968 57.164 1.00 63.88 355 LYS A O 1
ATOM 2546 N N . LEU A 1 356 ? -10.570 10.054 56.350 1.00 58.81 356 LEU A N 1
ATOM 2547 C CA . LEU A 1 356 ? -10.663 10.564 54.975 1.00 58.81 356 LEU A CA 1
ATOM 2548 C C . LEU A 1 356 ? -11.132 9.500 53.963 1.00 58.81 356 LEU A C 1
ATOM 2550 O O . LEU A 1 356 ? -11.330 9.841 52.796 1.00 58.81 356 LEU A O 1
ATOM 2554 N N . LEU A 1 357 ? -11.270 8.242 54.396 1.00 58.62 357 LEU A N 1
ATOM 2555 C CA . LEU A 1 357 ? -11.769 7.099 53.620 1.00 58.62 357 LEU A CA 1
ATOM 2556 C C . LEU A 1 357 ? -13.251 6.851 53.918 1.00 58.62 357 LEU A C 1
ATOM 2558 O O . LEU A 1 357 ? -13.955 6.428 52.975 1.00 58.62 357 LEU A O 1
#

Nearest PDB structures (foldseek):
  6wdq-assembly1_C  TM=6.713E-01  e=5.066E-01  Homo sapiens
  5fuc-assembly1_D  TM=4.603E-01  e=2.251E+00  Homo sapiens
  6wdp-assembly1_A  TM=3.767E-01  e=1.391E+00  Homo sapiens
  8oe4-assembly1_D  TM=3.876E-01  e=4.859E+00  Homo sapiens

Radius of gyration: 31.19 Å; Cα contacts (8 Å, |Δi|>4): 1150; chains: 1; bounding box: 58×31×96 Å

Solvent-accessible surface area (backbone atoms only — not comparable to full-atom values): 16407 Å² total; per-residue (Å²): 114,49,77,40,83,91,71,39,31,37,41,30,64,73,38,78,46,76,33,51,75,87,40,76,49,73,40,52,71,80,27,35,43,33,34,50,27,41,39,37,45,26,29,12,38,41,38,27,40,8,33,39,39,33,49,45,26,35,41,36,31,32,68,70,7,36,39,39,30,31,69,74,6,34,40,37,29,29,61,21,41,42,40,32,42,11,40,35,41,36,20,14,37,42,40,34,38,56,19,43,38,40,30,44,17,41,36,39,29,42,69,10,47,39,38,50,30,36,75,15,44,39,33,33,33,67,76,7,37,37,40,27,39,79,57,9,30,45,36,36,46,22,37,39,38,31,30,13,42,36,41,32,46,22,35,38,39,30,47,68,24,41,36,36,31,35,69,70,8,36,37,40,28,41,15,35,42,33,29,46,60,10,40,38,40,31,43,13,40,35,38,29,28,39,73,6,34,40,41,31,53,16,39,37,45,26,74,32,46,42,36,33,33,70,29,48,75,50,72,80,40,48,76,46,76,51,76,73,38,68,54,59,62,39,76,41,50,36,44,68,49,70,76,48,74,70,33,48,54,66,47,80,31,41,35,43,33,44,40,45,41,97,72,47,72,49,58,52,51,34,40,34,22,46,76,84,42,77,79,50,65,24,57,37,44,98,82,9,36,27,57,47,77,47,39,78,64,64,64,44,80,41,46,34,35,40,38,36,70,33,53,73,44,31,34,53,29,60,23,70,80,39,81,41,39,25,28,45,69,67,56,49,50,52,52,51,52,52,50,34,58,75,70,68,58,56,72,74,61,50,62,62,55,59,76,75,112